Protein AF-A0A7L7W4U7-F1 (afdb_monomer)

Radius of gyration: 33.54 Å; Cα contacts (8 Å, |Δi|>4): 208; chains: 1; bounding box: 108×60×63 Å

Nearest PDB structures (foldseek):
  7tqd-assembly1_B  TM=7.379E-01  e=2.231E+00  Enterobacter cloacae
  7rz5-assembly1_A  TM=3.075E-01  e=2.101E+00  Rattus norvegicus
  7rz4-assembly1_A  TM=3.442E-01  e=2.835E+00  Rattus norvegicus
  8w1p-assembly1_F  TM=2.415E-01  e=1.558E+00  Selenomonas sp.

pLDDT: mean 76.9, std 18.52, range [35.66, 97.0]

Solvent-accessible surface area (backbone atoms only — not comparable to full-atom values): 10913 Å² total; per-residue (Å²): 137,90,81,85,84,82,84,79,88,79,85,77,86,91,84,76,92,75,79,88,74,78,76,79,82,73,73,80,77,78,79,72,73,77,82,68,50,74,66,54,48,52,51,52,47,54,52,49,49,53,52,50,51,53,52,47,55,52,49,55,53,51,47,54,45,47,23,44,51,28,45,21,50,42,28,46,52,50,38,71,79,36,76,64,53,33,36,38,36,32,31,46,46,90,86,72,79,68,38,50,41,81,43,34,35,23,28,79,88,69,50,74,77,46,27,51,95,79,36,82,57,46,66,67,66,65,31,46,102,89,47,69,57,45,59,67,30,39,57,54,44,54,86,89,52,66,74,70,32,69,90,23,40,47,74,53,70,87,60,102,83,54,74,46,29,37,43,29,35,31,71,44,29,53,66,56,79,76,82,132

Mean predicted aligned error: 14.16 Å

Foldseek 3Di:
DDDDDDDDDDDDDPDDDDDDPPDPPPPPPPPPPPPDDPVRVVVVVVVVVVVVVVVVVVVVLVLLLLLLVLLLQLLVLVCVVPVQWFKWKWWADPPPPRFIDTAFTAGPVRHTPDGCVVPVCVLVVSADPPRDNNRVSRRSDGPVDCSSCVVFWDWDDDDPPDTIMIMGGSVCSNVPDRDD

Structure (mmCIF, N/CA/C/O backbone):
data_AF-A0A7L7W4U7-F1
#
_entry.id   AF-A0A7L7W4U7-F1
#
loop_
_atom_site.group_PDB
_atom_site.id
_atom_site.type_symbol
_atom_site.label_atom_id
_atom_site.label_alt_id
_atom_site.label_comp_id
_atom_site.label_asym_id
_atom_site.label_entity_id
_atom_site.label_seq_id
_atom_site.pdbx_PDB_ins_code
_atom_site.Cartn_x
_atom_site.Cartn_y
_atom_site.Cartn_z
_atom_site.occupancy
_atom_site.B_iso_or_equiv
_atom_site.auth_seq_id
_atom_si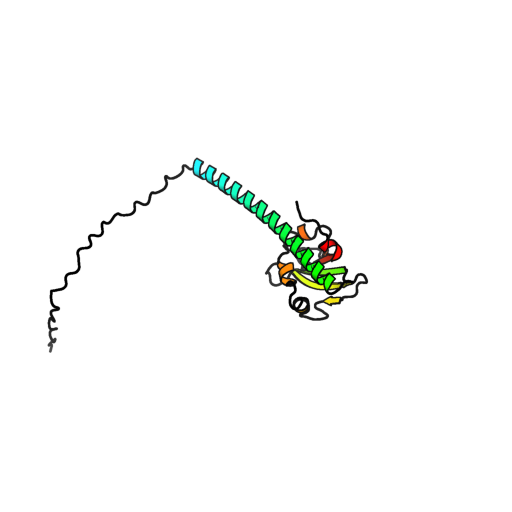te.auth_comp_id
_atom_site.auth_asym_id
_atom_site.auth_atom_id
_atom_site.pdbx_PDB_model_num
ATOM 1 N N . MET A 1 1 ? 90.815 -14.929 -0.079 1.00 37.72 1 MET A N 1
ATOM 2 C CA . MET A 1 1 ? 91.310 -15.758 -1.199 1.00 37.72 1 MET A CA 1
ATOM 3 C C . MET A 1 1 ? 90.182 -16.677 -1.622 1.00 37.72 1 MET A C 1
ATOM 5 O O . MET A 1 1 ? 89.660 -17.399 -0.785 1.00 37.72 1 MET A O 1
ATOM 9 N N . SER A 1 2 ? 89.759 -16.539 -2.875 1.00 38.03 2 SER A N 1
ATOM 10 C CA . SER A 1 2 ? 88.629 -17.220 -3.508 1.00 38.03 2 SER A CA 1
ATOM 11 C C . SER A 1 2 ? 88.781 -18.740 -3.566 1.00 38.03 2 SER A C 1
ATOM 13 O O . SER A 1 2 ? 89.897 -19.230 -3.741 1.00 38.03 2 SER A O 1
ATOM 15 N N . LYS A 1 3 ? 87.645 -19.448 -3.549 1.00 35.66 3 LYS A N 1
ATOM 16 C CA . LYS A 1 3 ? 87.331 -20.536 -4.493 1.00 35.66 3 LYS A CA 1
ATOM 17 C C . LYS A 1 3 ? 85.837 -20.881 -4.419 1.00 35.66 3 LYS A C 1
ATOM 19 O O . LYS A 1 3 ? 85.354 -21.356 -3.398 1.00 35.66 3 LYS A O 1
ATOM 24 N N . GLU A 1 4 ? 85.133 -20.595 -5.510 1.00 41.72 4 GLU A N 1
ATOM 25 C CA . GLU A 1 4 ? 83.778 -21.068 -5.805 1.00 41.72 4 GLU A CA 1
ATOM 26 C C . GLU A 1 4 ? 83.771 -22.599 -5.962 1.00 41.72 4 GLU A C 1
ATOM 28 O O . GLU A 1 4 ? 84.696 -23.146 -6.569 1.00 41.72 4 GLU A O 1
ATOM 33 N N . PRO A 1 5 ? 82.734 -23.306 -5.487 1.00 42.94 5 PRO A N 1
ATOM 34 C CA . PRO A 1 5 ? 82.446 -24.654 -5.947 1.00 42.94 5 PRO A CA 1
ATOM 35 C C . PRO A 1 5 ? 81.509 -24.623 -7.166 1.00 42.94 5 PRO A C 1
ATOM 37 O O . PRO A 1 5 ? 80.402 -24.086 -7.130 1.00 42.94 5 PRO A O 1
ATOM 40 N N . SER A 1 6 ? 81.986 -25.238 -8.245 1.00 41.44 6 SER A N 1
ATOM 41 C CA . SER A 1 6 ? 81.300 -25.505 -9.509 1.00 41.44 6 SER A CA 1
ATOM 42 C C . SER A 1 6 ? 79.989 -26.277 -9.321 1.00 41.44 6 SER A C 1
ATOM 44 O O . SER A 1 6 ? 79.977 -27.334 -8.686 1.00 41.44 6 SER A O 1
ATOM 46 N N . ARG A 1 7 ? 78.896 -25.790 -9.925 1.00 41.59 7 ARG A N 1
ATOM 47 C CA . ARG A 1 7 ? 77.642 -26.543 -10.070 1.00 41.59 7 ARG A CA 1
ATOM 48 C C . ARG A 1 7 ? 77.817 -27.638 -11.123 1.00 41.59 7 ARG A C 1
ATOM 50 O O . ARG A 1 7 ? 78.261 -27.371 -12.233 1.00 41.59 7 ARG A O 1
ATOM 57 N N . VAL A 1 8 ? 77.485 -28.860 -10.726 1.00 45.69 8 VAL A N 1
ATOM 58 C CA . VAL A 1 8 ? 77.497 -30.076 -11.541 1.00 45.69 8 VAL A CA 1
ATOM 59 C C . VAL A 1 8 ? 76.272 -30.077 -12.457 1.00 45.69 8 VAL A C 1
ATOM 61 O O . VAL A 1 8 ? 75.150 -29.935 -11.973 1.00 45.69 8 VAL A O 1
ATOM 64 N N . ASP A 1 9 ? 76.502 -30.256 -13.760 1.00 43.84 9 ASP A N 1
ATOM 65 C CA . ASP A 1 9 ? 75.478 -30.588 -14.752 1.00 43.84 9 ASP A CA 1
ATOM 66 C C . ASP A 1 9 ? 74.830 -31.932 -14.395 1.00 43.84 9 ASP A C 1
ATOM 68 O O . ASP A 1 9 ? 75.459 -32.989 -14.474 1.00 43.84 9 ASP A O 1
ATOM 72 N N . ALA A 1 10 ? 73.556 -31.897 -14.007 1.00 43.00 10 ALA A N 1
ATOM 73 C CA . ALA A 1 10 ? 72.720 -33.084 -13.910 1.00 43.00 10 ALA A CA 1
ATOM 74 C C . ALA A 1 10 ? 71.862 -33.168 -15.177 1.00 43.00 10 ALA A C 1
ATOM 76 O O . ALA A 1 10 ? 70.840 -32.494 -15.305 1.00 43.00 10 ALA A O 1
ATOM 77 N N . GLY A 1 11 ? 72.318 -33.980 -16.132 1.00 36.00 11 GLY A N 1
ATOM 78 C CA . GLY A 1 11 ? 71.570 -34.309 -17.339 1.00 36.00 11 GLY A CA 1
ATOM 79 C C . GLY A 1 11 ? 70.231 -34.972 -17.012 1.00 36.00 11 GLY A C 1
ATOM 80 O O . GLY A 1 11 ? 70.168 -35.910 -16.217 1.00 36.00 11 GLY A O 1
ATOM 81 N N . VAL A 1 12 ? 69.164 -34.497 -17.656 1.00 42.72 12 VAL A N 1
ATOM 82 C CA . VAL A 1 12 ? 67.849 -35.151 -17.664 1.00 42.72 12 VAL A CA 1
ATOM 83 C C . VAL A 1 12 ? 67.695 -35.904 -18.998 1.00 42.72 12 VAL A C 1
ATOM 85 O O . VAL A 1 12 ? 68.064 -35.352 -20.037 1.00 42.72 12 VAL A O 1
ATOM 88 N N . PRO A 1 13 ? 67.203 -37.161 -19.010 1.00 43.69 13 PRO A N 1
ATOM 89 C CA . PRO A 1 13 ? 67.265 -38.035 -20.180 1.00 43.69 13 PRO A CA 1
ATOM 90 C C . PRO A 1 13 ? 66.328 -37.583 -21.303 1.00 43.69 13 PRO A C 1
ATOM 92 O O . PRO A 1 13 ? 65.144 -37.329 -21.085 1.00 43.69 13 PRO A O 1
ATOM 95 N N . ALA A 1 14 ? 66.851 -37.559 -22.528 1.00 46.59 14 ALA A N 1
ATOM 96 C CA . ALA A 1 14 ? 66.070 -37.407 -23.746 1.00 46.59 14 ALA A CA 1
ATOM 97 C C . ALA A 1 14 ? 65.305 -38.708 -24.048 1.00 46.59 14 ALA A C 1
ATOM 99 O O . ALA A 1 14 ? 65.915 -39.726 -24.370 1.00 46.59 14 ALA A O 1
ATOM 100 N N . GLY A 1 15 ? 63.972 -38.675 -23.965 1.00 38.75 15 GLY A N 1
ATOM 101 C CA . GLY A 1 15 ? 63.135 -39.793 -24.407 1.00 38.75 15 GLY A CA 1
ATOM 102 C C . GLY A 1 15 ? 61.708 -39.764 -23.868 1.00 38.75 15 GLY A C 1
ATOM 103 O O . GLY A 1 15 ? 61.385 -40.503 -22.948 1.00 38.75 15 GLY A O 1
ATOM 104 N N . GLY A 1 16 ? 60.840 -38.948 -24.469 1.00 35.72 16 GLY A N 1
ATOM 105 C CA . GLY A 1 16 ? 59.396 -38.976 -24.226 1.00 35.72 16 GLY A CA 1
ATOM 106 C C . GLY A 1 16 ? 58.649 -38.388 -25.418 1.00 35.72 16 GLY A C 1
ATOM 107 O O . GLY A 1 16 ? 58.691 -37.182 -25.643 1.00 35.72 16 GLY A O 1
ATOM 108 N N . GLN A 1 17 ? 58.026 -39.249 -26.224 1.00 52.47 17 GLN A N 1
ATOM 109 C CA . GLN A 1 17 ? 57.213 -38.870 -27.379 1.00 52.47 17 GLN A CA 1
ATOM 110 C C . GLN A 1 17 ? 55.952 -38.130 -26.914 1.00 52.47 17 GLN A C 1
ATOM 112 O O . GLN A 1 17 ? 54.962 -38.762 -26.556 1.00 52.47 17 GLN A O 1
ATOM 117 N N . PHE A 1 18 ? 55.963 -36.799 -26.965 1.00 49.97 18 PHE A N 1
ATOM 118 C CA . PHE A 1 18 ? 54.727 -36.023 -26.964 1.00 49.97 18 PHE A CA 1
ATOM 119 C C . PHE A 1 18 ? 54.304 -35.771 -28.407 1.00 49.97 18 PHE A C 1
ATOM 121 O O . PHE A 1 18 ? 55.056 -35.248 -29.232 1.00 49.97 18 PHE A O 1
ATOM 128 N N . ALA A 1 19 ? 53.107 -36.259 -28.710 1.00 40.28 19 ALA A N 1
ATOM 129 C CA . ALA A 1 19 ? 52.472 -36.206 -30.007 1.00 40.28 19 ALA A CA 1
ATOM 130 C C . ALA A 1 19 ? 52.406 -34.770 -30.549 1.00 40.28 19 ALA A C 1
ATOM 132 O O . ALA A 1 19 ? 52.051 -33.829 -29.844 1.00 40.28 19 ALA A O 1
ATOM 133 N N . LYS A 1 20 ? 52.711 -34.632 -31.842 1.00 46.25 20 LYS A N 1
ATOM 134 C CA . LYS A 1 20 ? 52.419 -33.447 -32.647 1.00 46.25 20 LYS A CA 1
ATOM 135 C C . LYS A 1 20 ? 50.901 -33.280 -32.758 1.00 46.25 20 LYS A C 1
ATOM 137 O O . LYS A 1 20 ? 50.295 -33.818 -33.680 1.00 46.25 20 LYS A O 1
ATOM 142 N N . THR A 1 21 ? 50.284 -32.524 -31.863 1.00 44.78 21 THR A N 1
ATOM 143 C CA . THR A 1 21 ? 49.002 -31.878 -32.157 1.00 44.78 21 THR A CA 1
ATOM 144 C C . THR A 1 21 ? 49.307 -30.539 -32.808 1.00 44.78 21 THR A C 1
ATOM 146 O O . THR A 1 21 ? 49.662 -29.570 -32.145 1.00 44.78 21 THR A O 1
ATOM 149 N N . ALA A 1 22 ? 49.232 -30.510 -34.139 1.00 45.09 22 ALA A N 1
ATOM 150 C CA . ALA A 1 22 ? 49.138 -29.265 -34.879 1.00 45.09 22 ALA A CA 1
ATOM 151 C C . ALA A 1 22 ? 47.815 -28.599 -34.479 1.00 45.09 22 ALA A C 1
ATOM 153 O O . ALA A 1 22 ? 46.748 -29.031 -34.913 1.00 45.09 22 ALA A O 1
ATOM 154 N N . HIS A 1 23 ? 47.874 -27.585 -33.619 1.00 39.91 23 HIS A N 1
ATOM 155 C CA . HIS A 1 23 ? 46.777 -26.639 -33.506 1.00 39.91 23 HIS A CA 1
ATOM 156 C C . HIS A 1 23 ? 46.738 -25.869 -34.826 1.00 39.91 23 HIS A C 1
ATOM 158 O O . HIS A 1 23 ? 47.663 -25.127 -35.149 1.00 39.91 23 HIS A O 1
ATOM 164 N N . SER A 1 24 ? 45.708 -26.108 -35.641 1.00 43.44 24 SER A N 1
ATOM 165 C CA . SER A 1 24 ? 45.349 -25.141 -36.668 1.00 43.44 24 SER A CA 1
ATOM 166 C C . SER A 1 24 ? 44.861 -23.904 -35.923 1.00 43.44 24 SER A C 1
ATOM 168 O O . SER A 1 24 ? 43.749 -23.905 -35.388 1.00 43.44 24 SER A O 1
ATOM 170 N N . ASP A 1 25 ? 45.704 -22.879 -35.853 1.00 45.69 25 ASP A N 1
ATOM 171 C CA . ASP A 1 25 ? 45.308 -21.540 -35.430 1.00 45.69 25 ASP A CA 1
ATOM 172 C C . ASP A 1 25 ? 44.336 -20.974 -36.471 1.00 45.69 25 ASP A C 1
ATOM 174 O O . ASP A 1 25 ? 44.680 -20.166 -37.331 1.00 45.69 25 ASP A O 1
ATOM 178 N N . THR A 1 26 ? 43.088 -21.432 -36.425 1.00 48.50 26 THR A N 1
ATOM 179 C CA . THR A 1 26 ? 41.973 -20.674 -36.979 1.00 48.50 26 THR A CA 1
ATOM 180 C C . THR A 1 26 ? 41.738 -19.551 -35.986 1.00 48.50 26 THR A C 1
ATOM 182 O O . THR A 1 26 ? 41.054 -19.732 -34.981 1.00 48.50 26 THR A O 1
ATOM 185 N N . VAL A 1 27 ? 42.379 -18.406 -36.223 1.00 55.16 27 VAL A N 1
ATOM 186 C CA . VAL A 1 27 ? 42.042 -17.164 -35.528 1.00 55.16 27 VAL A CA 1
ATOM 187 C C . VAL A 1 27 ? 40.555 -16.922 -35.803 1.00 55.16 27 VAL A C 1
ATOM 189 O O . VAL A 1 27 ? 40.198 -16.782 -36.977 1.00 55.16 27 VAL A O 1
ATOM 192 N N . PRO A 1 28 ? 39.668 -16.922 -34.790 1.00 53.84 28 PRO A N 1
ATOM 193 C CA . PRO A 1 28 ? 38.281 -16.560 -35.017 1.00 53.84 28 PRO A CA 1
ATOM 194 C C . PRO A 1 28 ? 38.286 -15.134 -35.553 1.00 53.84 28 PRO A C 1
ATOM 196 O O . PRO A 1 28 ? 38.716 -14.197 -34.880 1.00 53.84 28 PRO A O 1
ATOM 199 N N . THR A 1 29 ? 37.884 -14.979 -36.809 1.00 52.28 29 THR A N 1
ATOM 200 C CA . THR A 1 29 ? 37.665 -13.662 -37.384 1.00 52.28 29 THR A CA 1
ATOM 201 C C . THR A 1 29 ? 36.471 -13.092 -36.631 1.00 52.28 29 THR A C 1
ATOM 203 O O . THR A 1 29 ? 35.353 -13.579 -36.781 1.00 52.28 29 THR A O 1
ATOM 206 N N . LEU A 1 30 ? 36.726 -12.141 -35.730 1.00 49.34 30 LEU A N 1
ATOM 207 C CA . LEU A 1 30 ? 35.675 -11.323 -35.140 1.00 49.34 30 LEU A CA 1
ATOM 208 C C . LEU A 1 30 ? 35.039 -10.562 -36.299 1.00 49.34 30 LEU A C 1
ATOM 210 O O . LEU A 1 30 ? 35.669 -9.680 -36.880 1.00 49.34 30 LEU A O 1
ATOM 214 N N . ASP A 1 31 ? 33.830 -10.969 -36.669 1.00 51.66 31 ASP A N 1
ATOM 215 C CA . ASP A 1 31 ? 33.005 -10.269 -37.642 1.00 51.66 31 ASP A CA 1
ATOM 216 C C . ASP A 1 31 ? 32.642 -8.919 -37.007 1.00 51.66 31 ASP A C 1
ATOM 218 O O . ASP A 1 31 ? 31.754 -8.819 -36.156 1.00 51.66 31 ASP A O 1
ATOM 222 N N . VAL A 1 32 ? 33.437 -7.887 -37.299 1.00 54.12 32 VAL A N 1
ATOM 223 C CA . VAL A 1 32 ? 33.175 -6.531 -36.819 1.00 54.12 32 VAL A CA 1
ATOM 224 C C . VAL A 1 32 ? 31.940 -6.062 -37.572 1.00 54.12 32 VAL A C 1
ATOM 226 O O . VAL A 1 32 ? 32.012 -5.777 -38.766 1.00 54.12 32 VAL A O 1
ATOM 229 N N . ALA A 1 33 ? 30.796 -6.044 -36.883 1.00 60.47 33 ALA A N 1
ATOM 230 C CA . ALA A 1 33 ? 29.551 -5.528 -37.432 1.00 60.47 33 ALA A CA 1
ATOM 231 C C . ALA A 1 33 ? 29.818 -4.167 -38.092 1.00 60.47 33 ALA A C 1
ATOM 233 O O . ALA A 1 33 ? 30.438 -3.297 -37.478 1.00 60.47 33 ALA A O 1
ATOM 234 N N . ALA A 1 34 ? 29.386 -4.008 -39.347 1.00 63.44 34 ALA A N 1
ATOM 235 C CA . ALA A 1 34 ? 29.575 -2.774 -40.097 1.00 63.44 34 ALA A CA 1
ATOM 236 C C . ALA A 1 34 ? 29.115 -1.571 -39.258 1.00 63.44 34 ALA A C 1
ATOM 238 O O . ALA A 1 34 ? 28.008 -1.583 -38.710 1.00 63.44 34 ALA A O 1
ATOM 239 N N . GLU A 1 35 ? 29.972 -0.553 -39.132 1.00 68.31 35 GLU A N 1
ATOM 240 C CA . GLU A 1 35 ? 29.641 0.666 -38.396 1.00 68.31 35 GLU A CA 1
ATOM 241 C C . GLU A 1 35 ? 28.402 1.306 -39.031 1.00 68.31 35 GLU A C 1
ATOM 243 O O . GLU A 1 35 ? 28.443 1.796 -40.160 1.00 68.31 35 GLU A O 1
ATOM 248 N N . LYS A 1 36 ? 27.278 1.267 -38.304 1.00 72.56 36 LYS A N 1
ATOM 249 C CA . LYS A 1 36 ? 26.044 1.957 -38.694 1.00 72.56 36 LYS A CA 1
ATOM 250 C C . LYS A 1 36 ? 26.358 3.429 -38.939 1.00 72.56 36 LYS A C 1
ATOM 252 O O . LYS A 1 36 ? 27.058 4.052 -38.137 1.00 72.56 36 LYS A O 1
ATOM 257 N N . THR A 1 37 ? 25.791 4.004 -39.991 1.00 81.38 37 THR A N 1
ATOM 258 C CA . THR A 1 37 ? 25.870 5.449 -40.229 1.00 81.38 37 THR A CA 1
ATOM 259 C C . THR A 1 37 ? 25.214 6.219 -39.077 1.00 81.38 37 THR A C 1
ATOM 261 O O . THR A 1 37 ? 24.336 5.699 -38.388 1.00 81.38 37 THR A O 1
ATOM 264 N N . ALA A 1 38 ? 25.593 7.483 -38.865 1.00 77.44 38 ALA A N 1
ATOM 265 C CA . ALA A 1 38 ? 25.022 8.306 -37.790 1.00 77.44 38 ALA A CA 1
ATOM 266 C C . ALA A 1 38 ? 23.480 8.387 -37.848 1.00 77.44 38 ALA A C 1
ATOM 268 O O . ALA A 1 38 ? 22.815 8.403 -36.815 1.00 77.44 38 ALA A O 1
ATOM 269 N N . THR A 1 39 ? 22.899 8.379 -39.052 1.00 82.31 39 THR A N 1
ATOM 270 C CA . THR A 1 39 ? 21.442 8.360 -39.253 1.00 82.31 39 THR A CA 1
ATOM 271 C C . THR A 1 39 ? 20.817 7.028 -38.837 1.00 82.31 39 THR A C 1
ATOM 273 O O . THR A 1 39 ? 19.777 7.024 -38.186 1.00 82.31 39 THR A O 1
ATOM 276 N N . GLU A 1 40 ? 21.456 5.900 -39.149 1.00 84.44 40 GLU A N 1
ATOM 277 C CA . GLU A 1 40 ? 20.998 4.568 -38.726 1.00 84.44 40 GLU A CA 1
ATOM 278 C C . GLU A 1 40 ? 21.165 4.354 -37.218 1.00 84.44 40 GLU A C 1
ATOM 280 O O . GLU A 1 40 ? 20.336 3.694 -36.595 1.00 84.44 40 GLU A O 1
ATOM 285 N N . GLN A 1 41 ? 22.206 4.930 -36.609 1.00 81.38 41 GLN A N 1
ATOM 286 C CA . GLN A 1 41 ? 22.379 4.934 -35.155 1.00 81.38 41 GLN A CA 1
ATOM 287 C C . GLN A 1 41 ? 21.283 5.752 -34.467 1.00 81.38 41 GLN A C 1
ATOM 289 O O . GLN A 1 41 ? 20.710 5.291 -33.485 1.00 81.38 41 GLN A O 1
ATOM 294 N N . PHE A 1 42 ? 20.947 6.929 -35.002 1.00 81.75 42 PHE A N 1
ATOM 295 C CA . PHE A 1 42 ? 19.874 7.760 -34.459 1.00 81.75 42 PHE A CA 1
ATOM 296 C C . PHE A 1 42 ? 18.491 7.112 -34.622 1.00 81.75 42 PHE A C 1
ATOM 298 O O . PHE A 1 42 ? 17.698 7.122 -33.685 1.00 81.75 42 PHE A O 1
ATOM 305 N N . ALA A 1 43 ? 18.213 6.487 -35.769 1.00 86.94 43 ALA A N 1
ATOM 306 C CA . ALA A 1 43 ? 16.979 5.728 -35.969 1.00 86.94 43 ALA A CA 1
ATOM 307 C C . ALA A 1 43 ? 16.880 4.537 -34.999 1.00 86.94 43 ALA A C 1
ATOM 309 O O . ALA A 1 43 ? 15.854 4.366 -34.345 1.00 86.94 43 ALA A O 1
ATOM 310 N N . ALA A 1 44 ? 17.966 3.773 -34.829 1.00 84.75 44 ALA A N 1
ATOM 311 C CA . ALA A 1 44 ? 18.016 2.672 -33.868 1.00 84.75 44 ALA A CA 1
ATOM 312 C C . ALA A 1 44 ? 17.852 3.150 -32.415 1.00 84.75 44 ALA A C 1
ATOM 314 O O . ALA A 1 44 ? 17.222 2.462 -31.615 1.00 84.75 44 ALA A O 1
ATOM 315 N N . TYR A 1 45 ? 18.381 4.330 -32.077 1.00 86.69 45 TYR A N 1
ATOM 316 C CA . TYR A 1 45 ? 18.164 4.958 -30.776 1.00 86.69 45 TYR A CA 1
ATOM 317 C C . TYR A 1 45 ? 16.680 5.278 -30.554 1.00 86.69 45 TYR A C 1
ATOM 319 O O . TYR A 1 45 ? 16.120 4.849 -29.551 1.00 86.69 45 TYR A O 1
ATOM 327 N N . LEU A 1 46 ? 16.011 5.936 -31.508 1.00 91.38 46 LEU A N 1
ATOM 328 C CA . LEU A 1 46 ? 14.577 6.239 -31.400 1.00 91.38 46 LEU A CA 1
ATOM 329 C C . LEU A 1 46 ? 13.708 4.979 -31.293 1.00 91.38 46 LEU A C 1
ATOM 331 O O . LEU A 1 46 ? 12.766 4.951 -30.505 1.00 91.38 46 LEU A O 1
ATOM 335 N N . GLU A 1 47 ? 14.026 3.929 -32.053 1.00 88.75 47 GLU A N 1
ATOM 336 C CA . GLU A 1 47 ? 13.343 2.637 -31.933 1.00 88.75 47 GLU A CA 1
ATOM 337 C C . GLU A 1 47 ? 13.565 2.013 -30.550 1.00 88.75 47 GLU A C 1
ATOM 339 O O . GLU A 1 47 ? 12.613 1.533 -29.935 1.00 88.75 47 GLU A O 1
ATOM 344 N N . SER A 1 48 ? 14.795 2.065 -30.028 1.00 86.06 48 SER A N 1
ATOM 345 C CA . SER A 1 48 ? 15.099 1.561 -28.686 1.00 86.06 48 SER A CA 1
ATOM 346 C C . SER A 1 48 ? 14.374 2.347 -27.591 1.00 86.06 48 SER A C 1
ATOM 348 O O . SER A 1 48 ? 13.799 1.736 -26.695 1.00 86.06 48 SER A O 1
ATOM 350 N N . GLU A 1 49 ? 14.298 3.675 -27.706 1.00 91.31 49 GLU A N 1
ATOM 351 C CA . GLU A 1 49 ? 13.555 4.535 -26.780 1.00 91.31 49 GLU A CA 1
ATOM 352 C C . GLU A 1 49 ? 12.055 4.237 -26.821 1.00 91.31 49 GLU A C 1
ATOM 354 O O . GLU A 1 49 ? 11.419 4.130 -25.776 1.00 91.31 49 GLU A O 1
ATOM 359 N N . ALA A 1 50 ? 11.479 4.025 -28.009 1.00 88.94 50 ALA A N 1
ATOM 360 C CA . ALA A 1 50 ? 10.071 3.658 -28.141 1.00 88.94 50 ALA A CA 1
ATOM 361 C C . ALA A 1 50 ? 9.765 2.301 -27.481 1.00 88.94 50 ALA A C 1
ATOM 363 O O . ALA A 1 50 ? 8.735 2.141 -26.821 1.00 88.94 50 ALA A O 1
ATOM 364 N N . VAL A 1 51 ? 10.669 1.326 -27.624 1.00 89.69 51 VAL A N 1
ATOM 365 C CA . VAL A 1 51 ? 10.559 0.019 -26.959 1.00 89.69 51 VAL A CA 1
ATOM 366 C C . VAL A 1 51 ? 10.676 0.168 -25.440 1.00 89.69 51 VAL A C 1
ATOM 368 O O . VAL A 1 51 ? 9.844 -0.377 -24.713 1.00 89.69 51 VAL A O 1
ATOM 371 N N . ILE A 1 52 ? 11.652 0.941 -24.954 1.00 89.50 52 ILE A N 1
ATOM 372 C CA . ILE A 1 52 ? 11.845 1.215 -23.523 1.00 89.50 52 ILE A CA 1
ATOM 373 C C . ILE A 1 52 ? 10.613 1.912 -22.935 1.00 89.50 52 ILE A C 1
ATOM 375 O O . ILE A 1 52 ? 10.098 1.462 -21.913 1.00 89.50 52 ILE A O 1
ATOM 379 N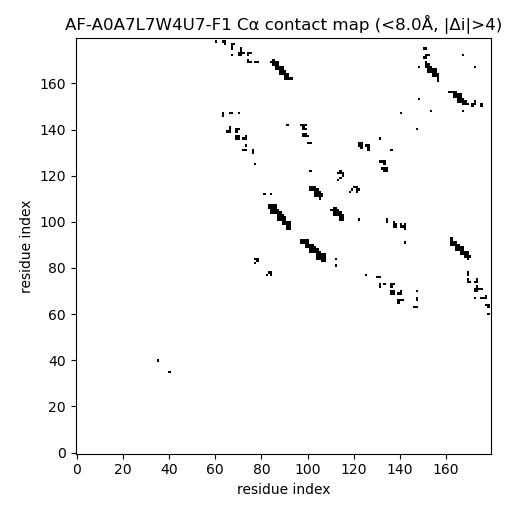 N . SER A 1 53 ? 10.097 2.954 -23.593 1.00 89.75 53 SER A N 1
ATOM 380 C CA . SER A 1 53 ? 8.902 3.686 -23.154 1.00 89.75 53 SER A CA 1
ATOM 381 C C . SER A 1 53 ? 7.696 2.761 -23.031 1.00 89.75 53 SER A C 1
ATOM 383 O O . SER A 1 53 ? 7.016 2.758 -22.009 1.00 89.75 53 SER A O 1
ATOM 385 N N . ARG A 1 54 ? 7.468 1.900 -24.028 1.00 88.38 54 ARG A N 1
ATOM 386 C CA . ARG A 1 54 ? 6.358 0.943 -23.997 1.00 88.38 54 ARG A CA 1
ATOM 387 C C . ARG A 1 54 ? 6.487 -0.065 -22.855 1.00 88.38 54 ARG A C 1
ATOM 389 O O . ARG A 1 54 ? 5.493 -0.389 -22.210 1.00 88.38 54 ARG A O 1
ATOM 396 N N . HIS A 1 55 ? 7.687 -0.589 -22.611 1.00 89.75 55 HIS A N 1
ATOM 397 C CA . HIS A 1 55 ? 7.912 -1.504 -21.491 1.00 89.75 55 HIS A CA 1
ATOM 398 C C . HIS A 1 55 ? 7.745 -0.810 -20.141 1.00 89.75 55 HIS A C 1
ATOM 400 O O . HIS A 1 55 ? 7.210 -1.416 -19.216 1.00 89.75 55 HIS A O 1
ATOM 406 N N . ARG A 1 56 ? 8.146 0.460 -20.043 1.00 89.19 56 ARG A N 1
ATOM 407 C CA . ARG A 1 56 ? 7.937 1.277 -18.851 1.00 89.19 56 ARG A CA 1
ATOM 408 C C . ARG A 1 56 ? 6.451 1.482 -18.560 1.00 89.19 56 ARG A C 1
ATOM 410 O O . ARG A 1 56 ? 6.031 1.210 -17.446 1.00 89.19 56 ARG A O 1
ATOM 417 N N . GLU A 1 57 ? 5.656 1.865 -19.555 1.00 88.00 57 GLU A N 1
ATOM 418 C CA . GLU A 1 57 ? 4.199 2.018 -19.403 1.00 88.00 57 GLU A CA 1
ATOM 419 C C . GLU A 1 57 ? 3.531 0.712 -18.942 1.00 88.00 57 GLU A C 1
ATOM 421 O O . GLU A 1 57 ? 2.662 0.718 -18.072 1.00 88.00 57 GLU A O 1
ATOM 426 N N . GLN A 1 58 ? 3.960 -0.430 -19.490 1.00 89.06 58 GLN A N 1
ATOM 427 C CA . GLN A 1 58 ? 3.467 -1.742 -19.062 1.00 89.06 58 GLN A CA 1
ATOM 428 C C . GLN A 1 58 ? 3.860 -2.071 -17.620 1.00 89.06 58 GLN A C 1
ATOM 430 O O . GLN A 1 58 ? 3.042 -2.615 -16.880 1.00 89.06 58 GLN A O 1
ATOM 435 N N . ALA A 1 59 ? 5.094 -1.755 -17.224 1.00 88.31 59 ALA A N 1
ATOM 436 C CA . ALA A 1 59 ? 5.563 -1.955 -15.860 1.00 88.31 59 ALA A CA 1
ATOM 437 C C . ALA A 1 59 ? 4.787 -1.073 -14.869 1.00 88.31 59 ALA A C 1
ATOM 439 O O . ALA A 1 59 ? 4.310 -1.591 -13.869 1.00 88.31 59 ALA A O 1
ATOM 440 N N . GLU A 1 60 ? 4.576 0.208 -15.186 1.00 88.88 60 GLU A N 1
ATOM 441 C CA . GLU A 1 60 ? 3.788 1.141 -14.365 1.00 88.88 60 GLU A CA 1
ATOM 442 C C . GLU A 1 60 ? 2.327 0.676 -14.214 1.00 88.88 60 GLU A C 1
ATOM 444 O O . GLU A 1 60 ? 1.747 0.758 -13.132 1.00 88.88 60 GLU A O 1
ATOM 449 N N . ALA A 1 61 ? 1.719 0.130 -15.272 1.00 88.19 61 ALA A N 1
ATOM 450 C CA . ALA A 1 61 ? 0.370 -0.433 -15.190 1.00 88.19 61 ALA A CA 1
ATOM 451 C C . ALA A 1 61 ? 0.310 -1.687 -14.298 1.00 88.19 61 ALA A C 1
ATOM 453 O O . ALA A 1 61 ? -0.608 -1.832 -13.487 1.00 88.19 61 ALA A O 1
ATOM 454 N N . LEU A 1 62 ? 1.283 -2.596 -14.433 1.00 89.81 62 LEU A N 1
ATOM 455 C CA . LEU A 1 62 ? 1.378 -3.792 -13.590 1.00 89.81 62 LEU A CA 1
ATOM 456 C C . LEU A 1 62 ? 1.617 -3.439 -12.124 1.00 89.81 62 LEU A C 1
ATOM 458 O O . LEU A 1 62 ? 1.024 -4.069 -11.249 1.00 89.81 62 LEU A O 1
ATOM 462 N N . ASP A 1 63 ? 2.441 -2.428 -11.875 1.00 91.06 63 ASP A N 1
ATOM 463 C CA . ASP A 1 63 ? 2.741 -1.931 -10.542 1.00 91.06 63 ASP A CA 1
ATOM 464 C C . ASP A 1 63 ? 1.474 -1.415 -9.845 1.00 91.06 63 ASP A C 1
ATOM 466 O O . ASP A 1 63 ? 1.115 -1.903 -8.777 1.00 91.06 63 ASP A O 1
ATOM 470 N N . LYS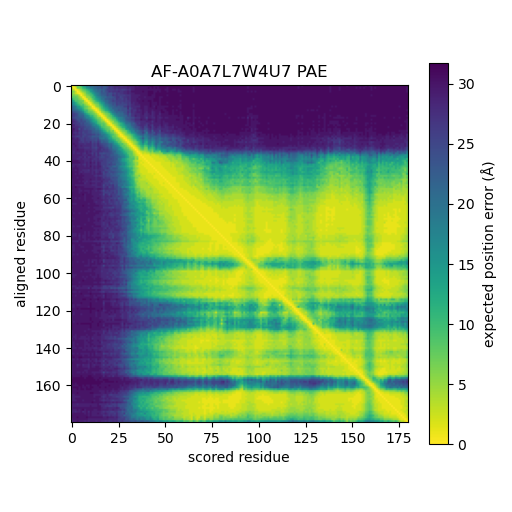 A 1 64 ? 0.667 -0.583 -10.513 1.00 90.31 64 LYS A N 1
ATOM 471 C CA . LYS A 1 64 ? -0.631 -0.130 -9.973 1.00 90.31 64 LYS A CA 1
ATOM 472 C C . LYS A 1 64 ? -1.590 -1.279 -9.659 1.00 90.31 64 LYS A C 1
ATOM 474 O O . LYS A 1 64 ? -2.298 -1.252 -8.652 1.00 90.31 64 LYS A O 1
ATOM 479 N N . VAL A 1 65 ? -1.632 -2.306 -10.512 1.00 92.00 65 VAL A N 1
ATOM 480 C CA . VAL A 1 65 ? -2.434 -3.513 -10.246 1.00 92.00 65 VAL A CA 1
ATOM 481 C C . VAL A 1 65 ? -1.914 -4.252 -9.012 1.00 92.00 65 VAL A C 1
ATOM 483 O O . VAL A 1 65 ? -2.721 -4.760 -8.230 1.00 92.00 65 VAL A O 1
ATOM 486 N N . HIS A 1 66 ? -0.595 -4.340 -8.849 1.00 92.19 66 HIS A N 1
ATOM 487 C CA . HIS A 1 66 ? 0.037 -4.962 -7.692 1.00 92.19 66 HIS A CA 1
ATOM 488 C C . HIS A 1 66 ? -0.299 -4.199 -6.407 1.00 92.19 66 HIS A C 1
ATOM 490 O O . HIS A 1 66 ? -0.852 -4.805 -5.495 1.00 92.19 66 HIS A O 1
ATOM 496 N N . GLN A 1 67 ? -0.118 -2.877 -6.395 1.00 93.62 67 GLN A N 1
ATOM 497 C CA . GLN A 1 67 ? -0.452 -1.996 -5.272 1.00 93.62 67 GLN A CA 1
ATOM 498 C C . GLN A 1 67 ? -1.894 -2.187 -4.777 1.00 93.62 67 GLN A C 1
ATOM 500 O O . GLN A 1 67 ? -2.124 -2.483 -3.605 1.00 93.62 67 GLN A O 1
ATOM 505 N N . ILE A 1 68 ? -2.884 -2.116 -5.678 1.00 93.25 68 ILE A N 1
ATOM 506 C CA . ILE A 1 68 ? -4.299 -2.292 -5.307 1.00 93.25 68 ILE A CA 1
ATOM 507 C C . ILE A 1 68 ? -4.582 -3.709 -4.790 1.00 93.25 68 ILE A C 1
ATOM 509 O O . ILE A 1 68 ? -5.385 -3.889 -3.874 1.00 93.25 68 ILE A O 1
ATOM 513 N N . LYS A 1 69 ? -3.955 -4.743 -5.364 1.00 93.50 69 LYS A N 1
ATOM 514 C CA . LYS A 1 69 ? -4.128 -6.120 -4.877 1.00 93.50 69 LYS A CA 1
ATOM 515 C C . LYS A 1 69 ? -3.527 -6.309 -3.492 1.00 93.50 69 LYS A C 1
ATOM 517 O O . LYS A 1 69 ? -4.157 -6.977 -2.674 1.00 93.50 69 LYS A O 1
ATOM 522 N N . SER A 1 70 ? -2.362 -5.724 -3.239 1.00 92.94 70 SER A N 1
ATOM 523 C CA . SER A 1 70 ? -1.722 -5.769 -1.931 1.00 92.94 70 SER A CA 1
ATOM 524 C C . SER A 1 70 ? -2.582 -5.072 -0.886 1.00 92.94 70 SER A C 1
ATOM 526 O O . SER A 1 70 ? -2.892 -5.682 0.133 1.00 92.94 70 SER A O 1
ATOM 528 N N . LEU A 1 71 ? -3.103 -3.881 -1.202 1.00 93.88 71 LEU A N 1
ATOM 529 C CA . LEU A 1 71 ? -4.029 -3.149 -0.338 1.00 93.88 71 LEU A CA 1
ATOM 530 C C . LEU A 1 71 ? -5.300 -3.956 -0.035 1.00 93.88 71 LEU A C 1
ATOM 532 O O . LEU A 1 71 ? -5.697 -4.092 1.117 1.00 93.88 71 LEU A O 1
ATOM 536 N N . ARG A 1 72 ? -5.919 -4.562 -1.056 1.00 94.31 72 ARG A N 1
ATOM 537 C CA . ARG A 1 72 ? -7.090 -5.436 -0.871 1.00 94.31 72 ARG A CA 1
ATOM 538 C C . ARG A 1 72 ? -6.785 -6.624 0.042 1.00 94.31 72 ARG A C 1
ATOM 540 O O . ARG A 1 72 ? -7.622 -6.975 0.868 1.00 94.31 72 ARG A O 1
ATOM 547 N N . CYS A 1 73 ? -5.627 -7.261 -0.139 1.00 92.06 73 CYS A N 1
ATOM 548 C CA . CYS A 1 73 ? -5.203 -8.409 0.660 1.00 92.06 73 CYS A CA 1
ATOM 549 C C . CYS A 1 73 ? -4.977 -8.005 2.121 1.00 92.06 73 CYS A C 1
ATOM 551 O O . CYS A 1 73 ? -5.536 -8.631 3.018 1.00 92.06 73 CYS A O 1
ATOM 553 N N . LEU A 1 74 ? -4.248 -6.907 2.333 1.00 92.12 74 LEU A N 1
ATOM 554 C CA . LEU A 1 74 ? -3.992 -6.304 3.637 1.00 92.12 74 LEU A CA 1
ATOM 555 C C . LEU A 1 74 ? -5.304 -5.994 4.364 1.00 92.12 74 LEU A C 1
ATOM 557 O O . LEU A 1 74 ? -5.532 -6.462 5.477 1.00 92.12 74 LEU A O 1
ATOM 561 N N . SER A 1 75 ? -6.216 -5.270 3.713 1.00 93.50 75 SER A N 1
ATOM 562 C CA . SER A 1 75 ? -7.488 -4.901 4.331 1.00 93.50 75 SER A CA 1
ATOM 563 C C . SER A 1 75 ? -8.388 -6.105 4.604 1.00 93.50 75 SER A C 1
ATOM 565 O O . SER A 1 75 ? -9.063 -6.141 5.631 1.00 93.50 75 SER A O 1
ATOM 567 N N . ALA A 1 76 ? -8.389 -7.115 3.729 1.00 92.50 76 ALA A N 1
ATOM 568 C CA . ALA A 1 76 ? -9.134 -8.349 3.960 1.00 92.50 76 ALA A CA 1
ATOM 569 C C . ALA A 1 76 ? -8.568 -9.150 5.143 1.00 92.50 76 ALA A C 1
ATOM 571 O O . ALA A 1 76 ? -9.344 -9.706 5.917 1.00 92.50 76 ALA A O 1
ATOM 572 N N . ALA A 1 77 ? -7.243 -9.186 5.297 1.00 90.31 77 ALA A N 1
ATOM 573 C CA . ALA A 1 77 ? -6.572 -9.842 6.413 1.00 90.31 77 ALA A CA 1
ATOM 574 C C . ALA A 1 77 ? -6.920 -9.166 7.750 1.00 90.31 77 ALA A C 1
ATOM 576 O O . ALA A 1 77 ? -7.356 -9.843 8.681 1.00 90.31 77 ALA A O 1
ATOM 577 N N . ILE A 1 78 ? -6.848 -7.832 7.813 1.00 90.88 78 ILE A N 1
ATOM 578 C CA . ILE A 1 78 ? -7.231 -7.065 9.009 1.00 90.88 78 ILE A CA 1
ATOM 579 C C . ILE A 1 78 ? -8.705 -7.302 9.355 1.00 90.88 78 ILE A C 1
ATOM 581 O O . ILE A 1 78 ? -9.021 -7.637 10.493 1.00 90.88 78 ILE A O 1
ATOM 585 N N . LEU A 1 79 ? -9.611 -7.212 8.374 1.00 92.56 79 LEU A N 1
ATOM 586 C CA . LEU A 1 79 ? -11.047 -7.435 8.590 1.00 92.56 79 LEU A CA 1
ATOM 587 C C . LEU A 1 79 ? -11.389 -8.886 8.965 1.00 92.56 79 LEU A C 1
ATOM 589 O O . LEU A 1 79 ? -12.427 -9.130 9.578 1.00 92.56 79 LEU A O 1
ATOM 593 N N . ALA A 1 80 ? -10.549 -9.859 8.604 1.00 90.12 80 ALA A N 1
ATOM 594 C CA . ALA A 1 80 ? -10.731 -11.244 9.023 1.00 90.12 80 ALA A CA 1
ATOM 595 C C . ALA A 1 80 ? -10.416 -11.439 10.516 1.00 90.12 80 ALA A C 1
ATOM 597 O O . ALA A 1 80 ? -11.120 -12.202 11.179 1.00 90.12 80 ALA A O 1
ATOM 598 N N . LYS A 1 81 ? -9.397 -10.743 11.046 1.00 87.38 81 LYS A N 1
ATOM 599 C CA . LYS A 1 81 ? -9.037 -10.763 12.477 1.00 87.38 81 LYS A CA 1
ATOM 600 C C . LYS A 1 81 ? -9.958 -9.859 13.308 1.00 87.38 81 LYS A C 1
ATOM 602 O O . LYS A 1 81 ? -10.421 -10.268 14.370 1.00 87.38 81 LYS A O 1
ATOM 607 N N . HIS A 1 82 ? -10.283 -8.678 12.783 1.00 90.94 82 HIS A N 1
ATOM 608 C CA . HIS A 1 82 ? -11.098 -7.645 13.424 1.00 90.94 82 HIS A CA 1
ATOM 609 C C . HIS A 1 82 ? -12.280 -7.245 12.522 1.00 90.94 82 HIS A C 1
ATOM 611 O O . HIS A 1 82 ? -12.195 -6.274 11.767 1.00 90.94 82 HIS A O 1
ATOM 617 N N . PRO A 1 83 ? -13.410 -7.977 12.568 1.00 93.44 83 PRO A N 1
ATOM 618 C CA . PRO A 1 83 ? -14.556 -7.717 11.687 1.00 93.44 83 PRO A CA 1
ATOM 619 C C . PRO A 1 83 ? -15.210 -6.335 11.854 1.00 93.44 83 PRO A C 1
ATOM 621 O O . PRO A 1 83 ? -15.960 -5.887 10.982 1.00 93.44 83 PRO A O 1
ATOM 624 N N . ASP A 1 84 ? -14.974 -5.682 12.988 1.00 94.12 84 ASP A N 1
ATOM 625 C CA . ASP A 1 84 ? -15.451 -4.349 13.352 1.00 94.12 84 ASP A CA 1
ATOM 626 C C . ASP A 1 84 ? -14.460 -3.220 13.024 1.00 94.12 84 ASP A C 1
ATOM 628 O O . ASP A 1 84 ? -14.833 -2.046 13.126 1.00 94.12 84 ASP A O 1
ATOM 632 N N . ALA A 1 85 ? -13.249 -3.552 12.563 1.00 95.38 85 ALA A N 1
ATOM 633 C CA . ALA A 1 85 ? -12.282 -2.569 12.096 1.00 95.38 85 ALA A CA 1
ATOM 634 C C . ALA A 1 85 ? -12.858 -1.729 10.943 1.00 95.38 85 ALA A C 1
ATOM 636 O O . ALA A 1 85 ? -13.571 -2.219 10.056 1.00 95.38 85 ALA A O 1
ATOM 637 N N . ALA A 1 86 ? -12.550 -0.436 10.966 1.00 97.00 86 ALA A N 1
ATOM 638 C CA . ALA A 1 86 ? -12.994 0.531 9.972 1.00 97.00 86 ALA A CA 1
ATOM 639 C C . ALA A 1 86 ? -11.814 1.129 9.211 1.00 97.00 86 ALA A C 1
ATOM 641 O O . ALA A 1 86 ? -11.853 1.167 7.980 1.00 97.00 86 ALA A O 1
ATOM 642 N N . THR A 1 87 ? -10.770 1.551 9.925 1.00 96.94 87 THR A N 1
ATOM 643 C CA . THR A 1 87 ? -9.630 2.244 9.328 1.00 96.94 87 THR A CA 1
ATOM 644 C C . THR A 1 87 ? -8.293 1.633 9.725 1.00 96.94 87 THR A C 1
ATOM 646 O O . THR A 1 87 ? -8.158 1.059 10.806 1.00 96.94 87 THR A O 1
ATOM 649 N N . LEU A 1 88 ? -7.310 1.782 8.840 1.00 94.75 88 LEU A N 1
ATOM 650 C CA . LEU A 1 88 ? -5.893 1.520 9.091 1.00 94.75 88 LEU A CA 1
ATOM 651 C C . LEU A 1 88 ? -5.113 2.823 8.886 1.00 94.75 88 LEU A C 1
ATOM 653 O O . LEU A 1 88 ? -5.204 3.414 7.813 1.00 94.75 88 LEU A O 1
ATOM 657 N N . GLU A 1 89 ? -4.351 3.253 9.886 1.00 93.12 89 GLU A N 1
ATOM 658 C CA . GLU A 1 89 ? -3.399 4.360 9.764 1.00 93.12 89 GLU A CA 1
ATOM 659 C C . GLU A 1 89 ? -2.007 3.806 9.442 1.00 93.12 89 GLU A C 1
ATOM 661 O O . GLU A 1 89 ? -1.542 2.863 10.088 1.00 93.12 89 GLU A O 1
ATOM 666 N N . ILE A 1 90 ? -1.350 4.401 8.447 1.00 91.75 90 ILE A N 1
ATOM 667 C CA . ILE A 1 90 ? 0.040 4.122 8.075 1.00 91.75 90 ILE A CA 1
ATOM 668 C C . ILE A 1 90 ? 0.843 5.418 7.987 1.00 91.75 90 ILE A C 1
ATOM 670 O O . ILE A 1 90 ? 0.289 6.483 7.695 1.00 91.75 90 ILE A O 1
ATOM 674 N N . THR A 1 91 ? 2.153 5.331 8.189 1.00 89.56 91 THR A N 1
ATOM 675 C CA . THR A 1 91 ? 3.077 6.467 8.080 1.00 89.56 91 THR A CA 1
ATOM 676 C C . THR A 1 91 ? 4.248 6.134 7.172 1.00 89.56 91 THR A C 1
ATOM 678 O O . THR A 1 91 ? 4.652 4.987 7.093 1.00 89.56 91 THR A O 1
ATOM 681 N N . GLU A 1 92 ? 4.808 7.119 6.480 1.00 87.12 92 GLU A N 1
ATOM 682 C CA . GLU A 1 92 ? 6.108 6.971 5.821 1.00 87.12 92 GLU A CA 1
ATOM 683 C C . GLU A 1 92 ? 7.194 6.676 6.863 1.00 87.12 92 GLU A C 1
ATOM 685 O O . GLU A 1 92 ? 7.236 7.329 7.907 1.00 87.12 92 GLU A O 1
ATOM 690 N N . ASN A 1 93 ? 8.067 5.715 6.571 1.00 82.81 93 ASN A N 1
ATOM 691 C CA . ASN A 1 93 ? 9.179 5.375 7.443 1.00 82.81 93 ASN A CA 1
ATOM 692 C C . ASN A 1 93 ? 10.296 6.428 7.370 1.00 82.81 93 ASN A C 1
ATOM 694 O O . ASN A 1 93 ? 10.609 6.981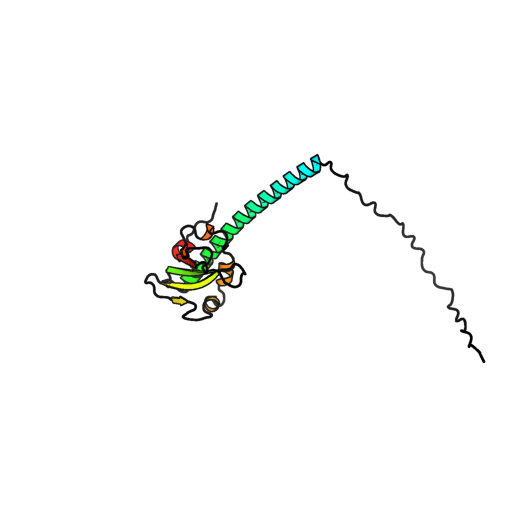 6.314 1.00 82.81 93 ASN A O 1
ATOM 698 N N . GLU A 1 94 ? 10.927 6.726 8.505 1.00 76.94 94 GLU A N 1
ATOM 699 C CA . GLU A 1 94 ? 11.958 7.775 8.576 1.00 76.94 94 GLU A CA 1
ATOM 700 C C . GLU A 1 94 ? 13.358 7.278 8.170 1.00 76.94 94 GLU A C 1
ATOM 702 O O . GLU A 1 94 ? 14.278 8.078 7.978 1.00 76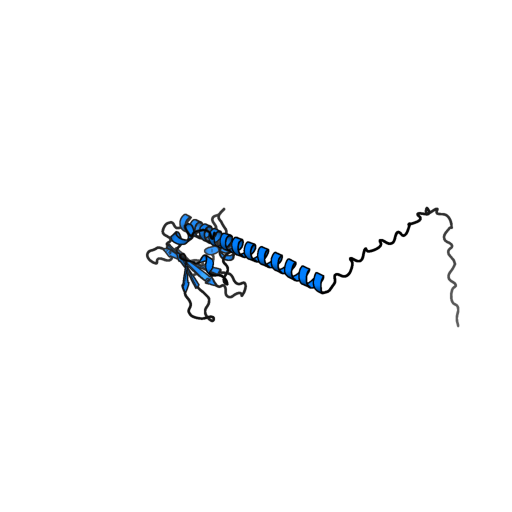.94 94 GLU A O 1
ATOM 707 N N . ASP A 1 95 ? 13.509 5.970 7.949 1.00 75.06 95 ASP A N 1
ATOM 708 C CA . ASP A 1 95 ? 14.789 5.307 7.669 1.00 75.06 95 ASP A CA 1
ATOM 709 C C . ASP A 1 95 ? 15.287 5.496 6.224 1.00 75.06 95 ASP A C 1
ATOM 711 O O . ASP A 1 95 ? 16.371 5.043 5.848 1.00 75.06 95 ASP A O 1
ATOM 715 N N . GLY A 1 96 ? 14.523 6.213 5.395 1.00 67.00 96 GLY A N 1
ATOM 716 C CA . GLY A 1 96 ? 14.903 6.553 4.023 1.00 67.00 96 GLY A CA 1
ATOM 717 C C . GLY A 1 96 ? 14.763 5.398 3.029 1.00 67.00 96 GLY A C 1
ATOM 718 O O . GLY A 1 96 ? 15.145 5.547 1.863 1.00 67.00 96 GLY A O 1
ATOM 719 N N . GLU A 1 97 ? 14.185 4.271 3.453 1.00 75.69 97 GLU A N 1
ATOM 720 C CA . GLU A 1 97 ? 13.879 3.144 2.569 1.00 75.69 97 GLU A CA 1
ATOM 721 C C . GLU A 1 97 ? 12.702 3.440 1.630 1.00 75.69 97 GLU A C 1
ATOM 723 O O . GLU A 1 97 ? 12.551 2.770 0.610 1.00 75.69 97 GLU A O 1
ATOM 728 N N . ASN A 1 98 ? 11.952 4.518 1.888 1.00 73.38 98 ASN A N 1
ATOM 729 C CA . ASN A 1 98 ? 10.718 4.862 1.187 1.00 73.38 98 ASN A CA 1
ATOM 730 C C . ASN A 1 98 ? 9.714 3.707 1.306 1.00 73.38 98 ASN A C 1
ATOM 732 O O . ASN A 1 98 ? 9.298 3.130 0.299 1.00 73.38 98 ASN A O 1
ATOM 736 N N . GLN A 1 99 ? 9.303 3.405 2.533 1.00 84.56 99 GLN A N 1
ATOM 737 C CA . GLN A 1 99 ? 8.239 2.447 2.819 1.00 84.56 99 GLN A CA 1
ATOM 738 C C . GLN A 1 99 ? 7.200 3.063 3.758 1.00 84.56 99 GLN A C 1
ATOM 740 O O . GLN A 1 99 ? 7.401 4.150 4.299 1.00 84.56 99 GLN A O 1
ATOM 745 N N . TYR A 1 100 ? 6.081 2.364 3.925 1.00 87.81 100 TYR A N 1
ATOM 746 C CA . TYR A 1 100 ? 5.084 2.690 4.932 1.00 87.81 100 TYR A CA 1
ATOM 747 C C . TYR A 1 100 ? 5.174 1.725 6.112 1.00 87.81 100 TYR A C 1
ATOM 749 O O . TYR A 1 100 ? 5.315 0.523 5.896 1.00 87.81 100 TYR A O 1
ATOM 757 N N . ASP A 1 101 ? 4.994 2.254 7.316 1.00 87.19 101 ASP A N 1
ATOM 758 C CA . ASP A 1 101 ? 4.865 1.510 8.563 1.00 87.19 101 ASP A CA 1
ATOM 759 C C . ASP A 1 101 ? 3.422 1.548 9.075 1.00 87.19 101 ASP A C 1
ATOM 761 O O . ASP A 1 101 ? 2.672 2.508 8.846 1.00 87.19 101 ASP A O 1
ATOM 765 N N . LEU A 1 102 ? 3.029 0.471 9.753 1.00 88.62 102 LEU A N 1
ATOM 766 C CA . LEU A 1 102 ? 1.725 0.306 10.385 1.00 88.62 102 LEU A CA 1
ATOM 767 C C . LEU A 1 102 ? 1.644 1.133 11.673 1.00 88.62 102 LEU A C 1
ATOM 769 O O . LEU A 1 102 ? 2.361 0.853 12.621 1.00 88.62 102 LEU A O 1
ATOM 773 N N . ILE A 1 103 ? 0.701 2.075 11.755 1.00 89.31 103 ILE A N 1
ATOM 774 C CA . ILE A 1 103 ? 0.495 2.873 12.975 1.00 89.31 103 ILE A CA 1
ATOM 775 C C . ILE A 1 103 ? -0.596 2.276 13.856 1.00 89.31 103 ILE A C 1
ATOM 777 O O . ILE A 1 103 ? -0.373 2.006 15.035 1.00 89.31 103 ILE A O 1
ATOM 781 N N . SER A 1 104 ? -1.802 2.095 13.308 1.00 91.75 104 SER A N 1
ATOM 782 C CA . SER A 1 104 ? -2.929 1.576 14.091 1.00 91.75 104 SER A CA 1
ATOM 783 C C . SER A 1 104 ? -4.089 1.058 13.246 1.00 91.75 104 SER A C 1
ATOM 785 O O . SER A 1 104 ? -4.324 1.516 12.127 1.00 91.75 104 SER A O 1
ATOM 787 N N . VAL A 1 105 ? -4.878 0.149 13.820 1.00 93.56 105 VAL A N 1
ATOM 788 C CA . VAL A 1 105 ? -6.190 -0.270 13.315 1.00 93.56 105 VAL A CA 1
ATOM 789 C C . VAL A 1 105 ? -7.268 0.250 14.257 1.00 93.56 105 VAL A C 1
ATOM 791 O O . VAL A 1 105 ? -7.228 0.006 15.461 1.00 93.56 105 VAL A O 1
ATOM 794 N N . THR A 1 106 ? -8.268 0.938 13.708 1.00 95.62 106 THR A N 1
ATOM 795 C CA . THR A 1 106 ? -9.319 1.603 14.490 1.00 95.62 106 THR A CA 1
ATOM 796 C C . THR A 1 106 ? -10.712 1.135 14.066 1.00 95.62 106 THR A C 1
ATOM 798 O O . THR A 1 106 ? -11.008 0.968 12.878 1.00 95.62 106 THR A O 1
ATOM 801 N N . ALA A 1 107 ? -11.585 0.900 15.045 1.00 96.12 107 ALA A N 1
ATOM 802 C CA . ALA A 1 107 ? -12.990 0.562 14.849 1.00 96.12 107 ALA A CA 1
ATOM 803 C C . ALA A 1 107 ? -13.821 1.780 14.409 1.00 96.12 107 ALA A C 1
ATOM 805 O O . ALA A 1 107 ? -13.407 2.932 14.523 1.00 96.12 107 ALA A O 1
ATOM 806 N N . ALA A 1 108 ? -15.048 1.545 13.939 1.00 93.38 108 ALA A N 1
ATOM 807 C CA . ALA A 1 108 ? -15.921 2.617 13.439 1.00 93.38 108 ALA A CA 1
ATOM 808 C C . ALA A 1 108 ? -16.315 3.671 14.497 1.00 93.38 108 ALA A C 1
ATOM 810 O O . ALA A 1 108 ? -16.740 4.768 14.139 1.00 93.38 108 ALA A O 1
ATOM 811 N N . ASP A 1 109 ? -16.215 3.338 15.785 1.00 93.19 109 ASP A N 1
ATOM 812 C CA . ASP A 1 109 ? -16.484 4.254 16.897 1.00 93.19 109 ASP A CA 1
ATOM 813 C C . ASP A 1 109 ? -15.245 5.048 17.357 1.00 93.19 109 ASP A C 1
ATOM 815 O O . ASP A 1 109 ? -15.354 5.866 18.271 1.00 93.19 109 ASP A O 1
ATOM 819 N N . GLY A 1 110 ? -14.093 4.845 16.705 1.00 90.62 110 GLY A N 1
ATOM 820 C CA . GLY A 1 110 ? -12.820 5.478 17.047 1.00 90.62 110 GLY A CA 1
ATOM 821 C C . GLY A 1 110 ? -11.991 4.713 18.082 1.00 90.62 110 GLY A C 1
ATOM 822 O O . GLY A 1 110 ? -10.941 5.206 18.488 1.00 90.62 110 GLY A O 1
ATOM 823 N N . THR A 1 111 ? -12.431 3.531 18.524 1.00 93.88 111 THR A N 1
ATOM 824 C CA . THR A 1 111 ? -11.640 2.678 19.420 1.00 93.88 111 THR A CA 1
ATOM 825 C C . THR A 1 111 ? -10.448 2.084 18.675 1.00 93.88 111 THR A C 1
ATOM 827 O O . THR A 1 111 ? -10.630 1.408 17.663 1.00 93.88 111 THR A O 1
ATOM 830 N N . VAL A 1 112 ? -9.234 2.298 19.187 1.00 92.81 112 VAL A N 1
ATOM 831 C CA . VAL A 1 112 ? -8.020 1.654 18.666 1.00 92.81 112 VAL A CA 1
ATOM 832 C C . VAL A 1 112 ? -8.035 0.180 19.074 1.00 92.81 112 VAL A C 1
ATOM 834 O O . VAL A 1 112 ? -8.157 -0.134 20.258 1.00 92.81 112 VAL A O 1
ATOM 837 N N . LEU A 1 113 ? -7.967 -0.708 18.086 1.00 89.44 113 LEU A N 1
ATOM 838 C CA . LEU A 1 113 ? -7.982 -2.160 18.269 1.00 89.44 113 LEU A CA 1
ATOM 839 C C . LEU A 1 113 ? -6.565 -2.726 18.371 1.00 89.44 113 LEU A C 1
ATOM 841 O O . LEU A 1 113 ? -6.334 -3.616 19.180 1.00 89.44 113 LEU A O 1
ATOM 845 N N . GLU A 1 114 ? -5.656 -2.196 17.553 1.00 88.12 114 GLU A N 1
ATOM 846 C CA . GLU A 1 114 ? -4.240 -2.562 17.457 1.00 88.12 114 GLU A CA 1
ATOM 847 C C . GLU A 1 114 ? -3.449 -1.289 17.118 1.00 88.12 114 GLU A C 1
ATOM 849 O O . GLU A 1 114 ? -3.984 -0.395 16.451 1.00 88.12 114 GLU A O 1
ATOM 854 N N . GLY A 1 115 ? -2.199 -1.182 17.555 1.00 85.31 115 GLY A N 1
ATOM 855 C CA . GLY A 1 115 ? -1.356 -0.028 17.254 1.00 85.31 115 GLY A CA 1
ATOM 856 C C . GLY A 1 115 ? -0.070 -0.005 18.067 1.00 85.31 115 GLY A C 1
ATOM 857 O O . GLY A 1 115 ? 0.007 -0.656 19.106 1.00 85.31 115 GLY A O 1
ATOM 858 N N . GLU A 1 116 ? 0.903 0.790 17.621 1.00 76.88 116 GLU A N 1
ATOM 859 C CA . GLU A 1 116 ? 2.245 0.870 18.232 1.00 76.88 116 GLU A CA 1
ATOM 860 C C . GLU A 1 116 ? 2.197 1.226 19.730 1.00 76.88 116 GLU A C 1
ATOM 862 O O . GLU A 1 116 ? 2.981 0.726 20.529 1.00 76.88 116 GLU A O 1
ATOM 867 N N . ASP A 1 117 ? 1.229 2.055 20.138 1.00 70.69 117 ASP A N 1
ATOM 868 C CA . ASP A 1 117 ? 1.031 2.458 21.539 1.00 70.69 117 ASP A CA 1
ATOM 869 C C . ASP A 1 117 ? 0.420 1.349 22.427 1.00 70.69 117 ASP A C 1
ATOM 871 O O . ASP A 1 117 ? 0.340 1.500 23.651 1.00 70.69 117 ASP A O 1
ATOM 875 N N . ILE A 1 118 ? -0.077 0.264 21.825 1.00 69.38 118 ILE A N 1
ATOM 876 C CA . ILE A 1 118 ? -0.700 -0.876 22.514 1.00 69.38 118 ILE A CA 1
ATOM 877 C C . ILE A 1 118 ? 0.300 -2.026 22.624 1.00 69.38 118 ILE A C 1
ATOM 879 O O . ILE A 1 118 ? 0.437 -2.618 23.697 1.00 69.38 118 ILE A O 1
ATOM 883 N N . ASP A 1 119 ? 0.984 -2.314 21.524 1.00 67.38 119 ASP A N 1
ATOM 884 C CA . ASP A 1 119 ? 1.966 -3.378 21.389 1.00 67.38 119 ASP A CA 1
ATOM 885 C C . ASP A 1 119 ? 2.976 -2.952 20.318 1.00 67.38 119 ASP A C 1
ATOM 887 O O . ASP A 1 119 ? 2.574 -2.597 19.218 1.00 67.38 119 ASP A O 1
ATOM 891 N N . GLU A 1 120 ? 4.271 -2.932 20.639 1.00 63.56 120 GLU A N 1
ATOM 892 C CA . GLU A 1 120 ? 5.314 -2.447 19.720 1.00 63.56 120 GLU A CA 1
ATOM 893 C C . GLU A 1 120 ? 5.503 -3.388 18.513 1.00 63.56 120 GLU A C 1
ATOM 895 O O . GLU A 1 120 ? 5.884 -2.918 17.443 1.00 63.56 120 GLU A O 1
ATOM 900 N N . ASP A 1 121 ? 5.154 -4.677 18.639 1.00 66.38 121 ASP A N 1
ATOM 901 C CA . ASP A 1 121 ? 5.387 -5.702 17.607 1.00 66.38 121 ASP A CA 1
ATOM 902 C C . ASP A 1 121 ? 4.086 -6.166 16.912 1.00 66.38 121 ASP A C 1
ATOM 904 O O . ASP A 1 121 ? 4.075 -7.137 16.149 1.00 66.38 121 ASP A O 1
ATOM 908 N N . TRP A 1 122 ? 2.968 -5.458 17.114 1.00 73.06 122 TRP A N 1
ATOM 909 C CA . TRP A 1 122 ? 1.642 -5.887 16.642 1.00 73.06 122 TRP A CA 1
ATOM 910 C C . TRP A 1 122 ? 1.552 -6.096 15.125 1.00 73.06 122 TRP A C 1
ATOM 912 O O . TRP A 1 122 ? 0.749 -6.903 14.656 1.00 73.06 122 TRP A O 1
ATOM 922 N N . GLY A 1 123 ? 2.356 -5.371 14.341 1.00 66.44 123 GLY A N 1
ATOM 923 C CA . GLY A 1 123 ? 2.430 -5.533 12.889 1.00 66.44 123 GLY A CA 1
ATOM 924 C C . GLY A 1 123 ? 2.993 -6.897 12.479 1.00 66.44 123 GLY A C 1
ATOM 925 O O . GLY A 1 123 ? 2.517 -7.486 11.505 1.00 66.44 123 GLY A O 1
ATOM 926 N N . GLU A 1 124 ? 3.943 -7.424 13.258 1.00 65.44 124 GLU A N 1
ATOM 927 C CA . GLU A 1 124 ? 4.472 -8.782 13.112 1.00 65.44 124 GLU A CA 1
ATOM 928 C C . GLU A 1 124 ? 3.493 -9.816 13.692 1.00 65.44 124 GLU A C 1
ATOM 930 O O . GLU A 1 124 ? 3.272 -10.859 13.078 1.00 65.44 124 GLU A O 1
ATOM 935 N N . GLU A 1 125 ? 2.828 -9.515 14.816 1.00 60.25 125 GLU A N 1
ATOM 936 C CA . GLU A 1 125 ? 1.836 -10.407 15.444 1.00 60.25 125 GLU A CA 1
ATOM 937 C C . GLU A 1 125 ? 0.494 -10.490 14.691 1.00 60.25 125 GLU A C 1
ATOM 939 O O . GLU A 1 125 ? -0.284 -11.433 14.876 1.00 60.25 125 GLU A O 1
ATOM 944 N N . LEU A 1 126 ? 0.184 -9.521 13.821 1.00 61.00 126 LEU A N 1
ATOM 945 C CA . LEU A 1 126 ? -0.969 -9.609 12.923 1.00 61.00 126 LEU A CA 1
ATOM 946 C C . LEU A 1 126 ? -0.733 -10.553 11.740 1.00 61.00 126 LEU A C 1
ATOM 948 O O . LEU A 1 126 ? -1.690 -10.870 11.022 1.00 61.00 126 LEU A O 1
ATOM 952 N N . ALA A 1 127 ? 0.497 -11.038 11.550 1.00 58.53 127 ALA A N 1
ATOM 953 C CA . ALA A 1 127 ? 0.730 -12.195 10.712 1.00 58.53 127 ALA A CA 1
ATOM 954 C C . ALA A 1 127 ? -0.000 -13.384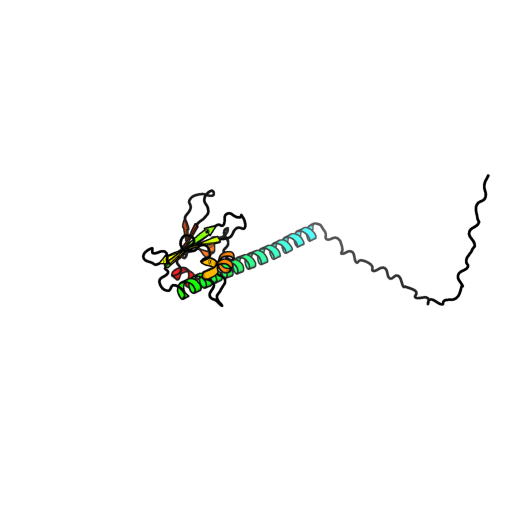 11.350 1.00 58.53 127 ALA A C 1
ATOM 956 O O . ALA A 1 127 ? 0.350 -13.857 12.429 1.00 58.53 127 ALA A O 1
ATOM 957 N N . PHE A 1 128 ? -1.061 -13.876 10.702 1.00 60.88 128 PHE A N 1
ATOM 958 C CA . PHE A 1 128 ? -1.643 -15.152 11.117 1.00 60.88 128 PHE A CA 1
ATOM 959 C C . PHE A 1 128 ? -0.527 -16.212 11.094 1.00 60.88 128 PHE A C 1
ATOM 961 O O . PHE A 1 128 ? 0.364 -16.120 10.252 1.00 60.88 128 PHE A O 1
ATOM 968 N N . ASP A 1 129 ? -0.605 -17.248 11.937 1.00 59.84 129 ASP A N 1
ATOM 969 C CA . ASP A 1 129 ? 0.392 -18.339 11.972 1.00 59.84 129 ASP A CA 1
ATOM 970 C C . ASP A 1 129 ? 0.687 -18.960 10.575 1.00 59.84 129 ASP A C 1
ATOM 972 O O . ASP A 1 129 ? 1.733 -19.572 10.389 1.00 59.84 129 ASP A O 1
ATOM 976 N N . ASP A 1 130 ? -0.201 -18.754 9.584 1.00 64.56 130 ASP A N 1
ATOM 977 C CA . ASP A 1 130 ? -0.023 -19.029 8.143 1.00 64.56 130 ASP A CA 1
ATOM 978 C C . ASP A 1 130 ? -0.595 -17.892 7.238 1.00 64.56 130 ASP A C 1
ATOM 980 O O . ASP A 1 130 ? -1.155 -18.127 6.161 1.00 64.56 130 ASP A O 1
ATOM 984 N N . GLY A 1 131 ? -0.559 -16.646 7.708 1.00 64.69 131 GLY A N 1
ATOM 985 C CA . GLY A 1 131 ? -1.181 -15.475 7.079 1.00 64.69 131 GLY A CA 1
ATOM 986 C C . GLY A 1 131 ? -0.283 -14.723 6.106 1.00 64.69 131 GLY A C 1
ATOM 987 O O . GLY A 1 131 ? 0.913 -14.996 6.014 1.00 64.69 131 GLY A O 1
ATOM 988 N N . PRO A 1 132 ? -0.842 -13.752 5.362 1.00 74.88 132 PRO A N 1
ATOM 989 C CA . PRO A 1 132 ? -0.017 -12.834 4.597 1.00 74.88 132 PRO A CA 1
ATOM 990 C C . PRO A 1 132 ? 0.804 -11.939 5.535 1.00 74.88 132 PRO A C 1
ATOM 992 O O . PRO A 1 132 ? 0.284 -11.441 6.530 1.00 74.88 132 PRO A O 1
ATOM 995 N N . ASP A 1 133 ? 2.060 -11.703 5.166 1.00 82.56 133 ASP A N 1
ATOM 996 C CA . ASP A 1 133 ? 2.913 -10.678 5.769 1.00 82.56 133 ASP A CA 1
ATOM 997 C C . ASP A 1 133 ? 2.337 -9.288 5.450 1.00 82.56 133 ASP A C 1
ATOM 999 O O . ASP A 1 133 ? 2.343 -8.849 4.296 1.00 82.56 133 ASP A O 1
ATOM 1003 N N . LEU A 1 134 ? 1.775 -8.623 6.462 1.00 83.50 134 LEU A N 1
ATOM 1004 C CA . LEU A 1 134 ? 1.088 -7.344 6.282 1.00 83.50 134 LEU A CA 1
ATOM 1005 C C . LEU A 1 134 ? 2.055 -6.213 5.949 1.00 83.50 134 LEU 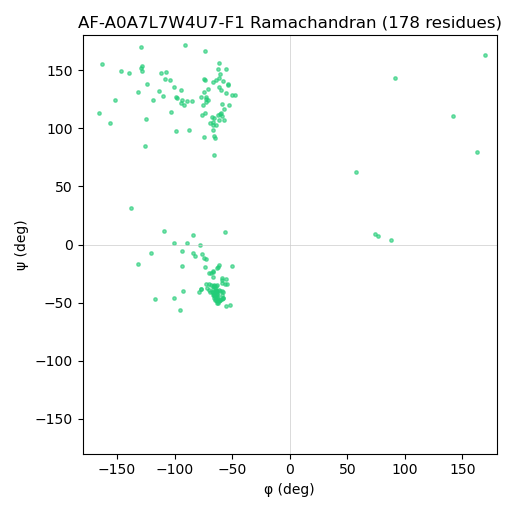A C 1
ATOM 1007 O O . LEU A 1 134 ? 1.746 -5.390 5.085 1.00 83.50 134 LEU A O 1
ATOM 1011 N N . GLN A 1 135 ? 3.225 -6.208 6.583 1.00 85.00 135 GLN A N 1
ATOM 1012 C CA . GLN A 1 135 ? 4.265 -5.225 6.321 1.00 85.00 135 GLN A CA 1
ATOM 1013 C C . GLN A 1 135 ? 4.802 -5.401 4.894 1.00 85.00 135 GLN A C 1
ATOM 1015 O O . GLN A 1 135 ? 4.870 -4.445 4.121 1.00 85.00 135 GLN A O 1
ATOM 1020 N N . GLY A 1 136 ? 5.038 -6.647 4.473 1.00 84.00 136 GLY A N 1
ATOM 1021 C CA . GLY A 1 136 ? 5.397 -6.965 3.090 1.00 84.00 136 GLY A CA 1
ATOM 1022 C C . GLY A 1 136 ? 4.348 -6.524 2.058 1.00 84.00 136 GLY A C 1
ATOM 1023 O O . GLY A 1 136 ? 4.699 -6.116 0.948 1.00 84.00 136 GLY A O 1
ATOM 1024 N N . LEU A 1 137 ? 3.055 -6.556 2.403 1.00 89.00 137 LEU A N 1
ATOM 1025 C CA . LEU A 1 137 ? 1.992 -6.027 1.540 1.00 89.00 137 LEU A CA 1
ATOM 1026 C C . LEU A 1 137 ? 1.986 -4.494 1.486 1.00 89.00 137 LEU A C 1
ATOM 1028 O O . LEU A 1 137 ? 1.686 -3.942 0.426 1.00 89.00 137 LEU A O 1
ATOM 1032 N N . LEU A 1 138 ? 2.330 -3.805 2.577 1.00 89.31 138 LEU A N 1
ATOM 1033 C CA . LEU A 1 138 ? 2.492 -2.348 2.580 1.00 89.31 138 LEU A CA 1
ATOM 1034 C C . LEU A 1 138 ? 3.695 -1.887 1.766 1.00 89.31 138 LEU A C 1
ATOM 1036 O O . LEU A 1 138 ? 3.598 -0.875 1.078 1.00 89.31 138 LEU A O 1
ATOM 1040 N N . TYR A 1 139 ? 4.784 -2.655 1.757 1.00 88.56 139 TYR A N 1
ATOM 1041 C CA . TYR A 1 139 ? 5.955 -2.372 0.920 1.00 88.56 139 TYR A CA 1
ATOM 1042 C C . TYR A 1 139 ? 5.655 -2.382 -0.575 1.00 88.56 139 TYR A C 1
ATOM 1044 O O . TYR A 1 139 ? 6.433 -1.855 -1.368 1.00 8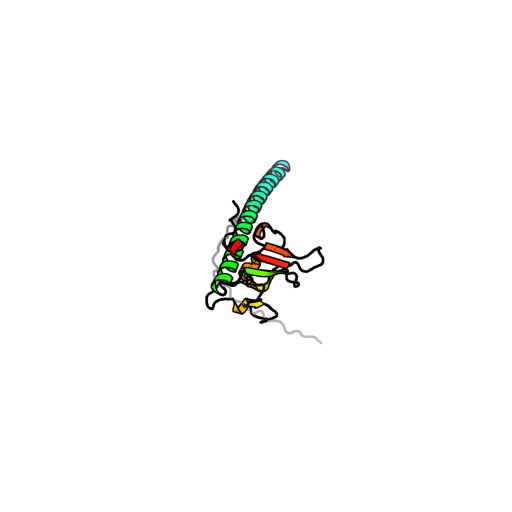8.56 139 TYR A O 1
ATOM 1052 N N . ALA A 1 1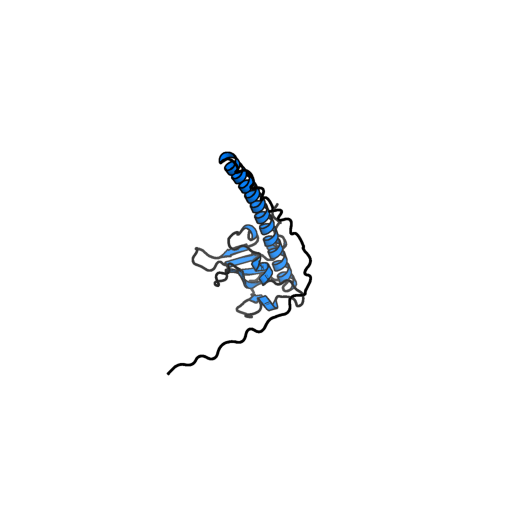40 ? 4.533 -2.978 -0.981 1.00 89.94 140 ALA A N 1
ATOM 1053 C CA . ALA A 1 140 ? 4.089 -2.891 -2.357 1.00 89.94 140 ALA A CA 1
ATOM 1054 C C . ALA A 1 140 ? 3.599 -1.486 -2.727 1.00 89.94 140 ALA A C 1
ATOM 1056 O O . ALA A 1 140 ? 3.606 -1.186 -3.914 1.00 89.94 140 ALA A O 1
ATOM 1057 N N . LEU A 1 141 ? 3.151 -0.664 -1.767 1.00 90.38 141 LEU A N 1
ATOM 1058 C CA . LEU A 1 141 ? 2.605 0.672 -2.014 1.00 90.38 141 LEU A CA 1
ATOM 1059 C C . LEU A 1 141 ? 3.718 1.665 -2.353 1.00 90.38 141 LEU A C 1
ATOM 1061 O O . LEU A 1 141 ? 4.704 1.786 -1.627 1.00 90.38 141 LEU A O 1
ATOM 1065 N N . ASP A 1 142 ? 3.534 2.421 -3.433 1.00 86.69 142 ASP A N 1
ATOM 1066 C CA . ASP A 1 142 ? 4.492 3.451 -3.822 1.00 86.69 142 ASP A CA 1
ATOM 1067 C C . ASP A 1 142 ? 4.204 4.755 -3.060 1.00 86.69 142 ASP A C 1
ATOM 1069 O O . ASP A 1 142 ? 3.115 5.324 -3.140 1.00 86.69 142 ASP A O 1
ATOM 1073 N N . LEU A 1 143 ? 5.203 5.264 -2.336 1.00 83.00 143 LEU A N 1
ATOM 1074 C CA . LEU A 1 143 ? 5.151 6.577 -1.679 1.00 83.00 143 LEU A CA 1
ATOM 1075 C C . LEU A 1 143 ? 5.110 7.749 -2.662 1.00 83.00 143 LEU A C 1
ATOM 1077 O O . LEU A 1 143 ? 4.724 8.858 -2.284 1.00 83.00 143 LEU A O 1
ATOM 1081 N N . LYS A 1 144 ? 5.584 7.542 -3.896 1.00 81.44 144 LYS A N 1
ATOM 1082 C CA . LYS A 1 144 ? 5.687 8.576 -4.934 1.00 81.44 144 LYS A CA 1
ATOM 1083 C C . LYS A 1 144 ? 4.468 8.614 -5.849 1.00 81.44 144 LYS A C 1
ATOM 1085 O O . LYS A 1 144 ? 4.286 9.627 -6.529 1.00 81.44 144 LYS A O 1
ATOM 1090 N N . ASP A 1 145 ? 3.667 7.549 -5.881 1.00 82.88 145 ASP A N 1
ATOM 1091 C CA . ASP A 1 145 ? 2.435 7.461 -6.665 1.00 82.88 145 ASP A CA 1
ATOM 1092 C C . ASP A 1 145 ? 1.242 7.093 -5.779 1.00 82.88 145 ASP A C 1
ATOM 1094 O O . ASP A 1 145 ? 1.056 5.951 -5.380 1.00 82.88 145 ASP A O 1
ATOM 1098 N N . ASP A 1 146 ? 0.368 8.070 -5.559 1.00 84.94 146 ASP A N 1
ATOM 1099 C CA . ASP A 1 146 ? -0.808 7.942 -4.696 1.00 84.94 146 ASP A CA 1
ATOM 1100 C C . ASP A 1 146 ? -2.014 7.325 -5.402 1.00 84.94 146 ASP A C 1
ATOM 1102 O O . ASP A 1 146 ? -3.126 7.339 -4.868 1.00 84.94 146 ASP A O 1
ATOM 1106 N N . ALA A 1 147 ? -1.845 6.820 -6.627 1.00 85.88 147 ALA A N 1
ATOM 1107 C CA . ALA A 1 147 ? -2.940 6.228 -7.386 1.00 85.88 147 ALA A CA 1
ATOM 1108 C C . ALA A 1 147 ? -3.650 5.104 -6.612 1.00 85.88 147 ALA A C 1
ATOM 1110 O O . ALA A 1 147 ? -4.854 4.910 -6.793 1.00 85.88 147 ALA A O 1
ATOM 1111 N N . TRP A 1 148 ? -2.936 4.399 -5.727 1.00 88.56 148 TRP A N 1
ATOM 1112 C CA . TRP A 1 148 ? -3.501 3.351 -4.878 1.00 88.56 148 TRP A CA 1
ATOM 1113 C C . TRP A 1 148 ? -4.510 3.869 -3.842 1.00 88.56 148 TRP A C 1
ATOM 1115 O O . TRP A 1 148 ? -5.425 3.140 -3.467 1.00 88.56 148 TRP A O 1
ATOM 1125 N N . ALA A 1 149 ? -4.384 5.125 -3.408 1.00 89.44 149 ALA A N 1
ATOM 1126 C CA . ALA A 1 149 ? -5.212 5.737 -2.370 1.00 89.44 149 ALA A CA 1
ATOM 1127 C C . ALA A 1 149 ? -6.564 6.254 -2.889 1.00 89.44 149 ALA A C 1
ATOM 1129 O O . ALA A 1 149 ? -7.435 6.638 -2.105 1.00 89.44 149 ALA A O 1
ATOM 1130 N N . ALA A 1 150 ? -6.762 6.284 -4.209 1.00 89.00 150 ALA A N 1
ATOM 1131 C CA . ALA A 1 150 ? -7.916 6.915 -4.835 1.00 89.00 150 ALA A CA 1
ATOM 1132 C C . ALA A 1 150 ? -9.255 6.345 -4.323 1.00 89.00 150 ALA A C 1
ATOM 1134 O O . ALA A 1 150 ? -9.666 5.241 -4.680 1.00 89.00 150 ALA A O 1
ATOM 1135 N N . GLY A 1 151 ? -9.963 7.140 -3.512 1.00 85.44 151 GLY A N 1
ATOM 1136 C CA . GLY A 1 151 ? -11.275 6.790 -2.957 1.00 85.44 151 GLY A CA 1
ATOM 1137 C C . GLY A 1 151 ? -11.245 5.753 -1.831 1.00 85.44 151 GLY A C 1
ATOM 1138 O O . GLY A 1 151 ? -12.309 5.271 -1.447 1.00 85.44 151 GLY A O 1
ATOM 1139 N N . VAL A 1 152 ? -10.059 5.404 -1.325 1.00 93.44 152 VAL A N 1
ATOM 1140 C CA . VAL A 1 152 ? -9.880 4.409 -0.254 1.00 93.44 152 VAL A CA 1
ATOM 1141 C C . VAL A 1 152 ? -8.963 4.879 0.862 1.00 93.44 152 VAL A C 1
ATOM 1143 O O . VAL A 1 152 ? -8.995 4.283 1.930 1.00 93.44 152 VAL A O 1
ATOM 1146 N N . ALA A 1 153 ? -8.164 5.924 0.645 1.00 92.06 153 ALA A N 1
ATOM 1147 C CA . ALA A 1 153 ? -7.330 6.499 1.684 1.00 92.06 153 ALA A CA 1
ATOM 1148 C C . ALA A 1 153 ? -7.305 8.028 1.620 1.00 92.06 153 ALA A C 1
ATOM 1150 O O . ALA A 1 153 ? -7.384 8.632 0.546 1.00 92.06 153 ALA A O 1
ATOM 1151 N N . GLU A 1 154 ? -7.176 8.642 2.788 1.00 91.44 154 GLU A N 1
ATOM 1152 C CA . GLU A 1 154 ? -6.977 10.075 2.967 1.00 91.44 154 GLU A CA 1
ATOM 1153 C C . GLU A 1 154 ? -5.583 10.307 3.544 1.00 91.44 154 GLU A C 1
ATOM 1155 O O . GLU A 1 154 ? -5.181 9.633 4.487 1.00 91.44 154 GLU A O 1
ATOM 1160 N N . PHE A 1 155 ? -4.825 11.240 2.969 1.00 87.81 155 PHE A N 1
ATOM 1161 C CA . PHE A 1 155 ? -3.504 11.580 3.487 1.00 87.81 155 PHE A CA 1
ATOM 1162 C C . PHE A 1 155 ? -3.591 12.761 4.445 1.00 87.81 155 PHE A C 1
ATOM 1164 O O . PHE A 1 155 ? -4.032 13.848 4.061 1.00 87.81 155 PHE A O 1
ATOM 1171 N N . ASP A 1 156 ? -3.087 12.556 5.656 1.00 81.75 156 ASP A N 1
ATOM 1172 C CA . ASP A 1 156 ? -2.920 13.595 6.656 1.00 81.75 156 ASP A CA 1
ATOM 1173 C C . ASP A 1 156 ? -1.471 14.095 6.640 1.00 81.75 156 ASP A C 1
ATOM 1175 O O . ASP A 1 156 ? -0.505 13.336 6.715 1.00 81.75 156 ASP A O 1
ATOM 1179 N N . GLY A 1 157 ? -1.317 15.412 6.494 1.00 62.25 157 GLY A N 1
ATOM 1180 C CA . GLY A 1 157 ? -0.011 16.061 6.385 1.00 62.25 157 GLY A CA 1
ATOM 1181 C C . GLY A 1 157 ? -0.024 17.208 5.382 1.00 62.25 157 GLY A C 1
ATOM 1182 O O . GLY A 1 157 ? -0.129 17.020 4.172 1.00 62.25 157 GLY A O 1
ATOM 1183 N N . LYS A 1 158 ? 0.088 18.440 5.885 1.00 47.28 158 LYS A N 1
ATOM 1184 C CA . LYS A 1 158 ? 0.355 19.625 5.062 1.00 47.28 158 LYS A CA 1
ATOM 1185 C C . LYS A 1 158 ? 1.865 19.856 5.078 1.00 47.28 158 LYS A C 1
ATOM 1187 O O . LYS A 1 158 ? 2.402 20.100 6.148 1.00 47.28 158 LYS A O 1
ATOM 1192 N N . ASP A 1 159 ? 2.499 19.853 3.910 1.00 46.16 159 ASP A N 1
ATOM 1193 C CA . ASP A 1 159 ? 3.919 20.149 3.632 1.00 46.16 159 ASP A CA 1
ATOM 1194 C C . ASP A 1 159 ? 4.939 19.000 3.634 1.00 46.16 159 ASP A C 1
ATOM 1196 O O . ASP A 1 159 ? 4.966 18.129 4.495 1.00 46.16 159 ASP A O 1
ATOM 1200 N N . ARG A 1 160 ? 5.893 19.139 2.694 1.00 49.56 160 ARG A N 1
ATOM 1201 C CA . ARG A 1 160 ? 7.098 18.321 2.411 1.00 49.56 160 ARG A CA 1
ATOM 1202 C C . ARG A 1 160 ? 8.077 18.138 3.592 1.00 49.56 160 ARG A C 1
ATOM 1204 O O . ARG A 1 160 ? 9.225 17.775 3.358 1.00 49.56 160 ARG A O 1
ATOM 1211 N N . ARG A 1 161 ? 7.702 18.509 4.820 1.00 51.56 161 ARG A N 1
ATOM 1212 C CA . ARG A 1 161 ? 8.558 18.465 6.023 1.00 51.56 161 ARG A CA 1
ATOM 1213 C C . ARG A 1 161 ? 8.011 17.582 7.143 1.00 51.56 161 ARG A C 1
ATOM 1215 O O . ARG A 1 161 ? 8.714 17.429 8.134 1.00 51.56 161 ARG A O 1
ATOM 1222 N N . TYR A 1 162 ? 6.792 17.068 7.013 1.00 55.75 162 TYR A N 1
ATOM 1223 C CA . TYR A 1 162 ? 6.204 16.147 7.980 1.00 55.75 162 TYR A CA 1
ATOM 1224 C C . TYR A 1 162 ? 6.130 14.750 7.381 1.00 55.75 162 TYR A C 1
ATOM 1226 O O . TYR A 1 162 ? 5.848 14.613 6.190 1.00 55.75 162 TYR A O 1
ATOM 1234 N N . THR A 1 163 ? 6.381 13.754 8.225 1.00 71.25 163 THR A N 1
ATOM 1235 C CA . THR A 1 163 ? 6.207 12.332 7.940 1.00 71.25 163 THR A CA 1
ATOM 1236 C C . THR A 1 163 ? 4.790 12.110 7.426 1.00 71.25 163 THR A C 1
ATOM 1238 O O . THR A 1 163 ? 3.809 12.508 8.065 1.00 71.25 163 THR A O 1
ATOM 1241 N N . ARG A 1 164 ? 4.684 11.591 6.204 1.00 82.44 164 ARG A N 1
ATOM 1242 C CA . ARG A 1 164 ? 3.420 11.481 5.487 1.00 82.44 164 ARG A CA 1
ATOM 1243 C C . ARG A 1 164 ? 2.563 10.386 6.112 1.00 82.44 164 ARG A C 1
ATOM 1245 O O . ARG A 1 164 ? 3.002 9.245 6.161 1.00 82.44 164 ARG A O 1
ATOM 1252 N N . ARG A 1 165 ? 1.326 10.701 6.501 1.00 88.62 165 ARG A N 1
ATOM 1253 C CA . ARG A 1 165 ? 0.382 9.711 7.040 1.00 88.62 165 ARG A CA 1
ATOM 1254 C C . ARG A 1 165 ? -0.780 9.466 6.099 1.00 88.62 165 ARG A C 1
ATOM 1256 O O . ARG A 1 165 ? -1.199 10.380 5.388 1.00 88.62 165 ARG A O 1
ATOM 1263 N N . ALA A 1 166 ? -1.292 8.243 6.090 1.00 91.56 166 ALA A N 1
ATOM 1264 C CA . ALA A 1 166 ? -2.477 7.868 5.338 1.00 91.56 166 ALA A CA 1
ATOM 1265 C C . ALA A 1 166 ? -3.444 7.079 6.218 1.00 91.56 166 ALA A C 1
ATOM 1267 O O . ALA A 1 166 ? -3.054 6.104 6.854 1.00 91.56 166 ALA A O 1
ATOM 1268 N N . THR A 1 167 ? -4.709 7.473 6.189 1.00 94.50 167 THR A N 1
ATOM 1269 C CA . THR A 1 167 ? -5.815 6.757 6.818 1.00 94.50 167 THR A CA 1
ATOM 1270 C C . THR A 1 167 ? -6.592 6.029 5.733 1.00 94.50 167 THR A C 1
ATOM 1272 O O . THR A 1 167 ? -7.196 6.656 4.864 1.00 94.50 167 THR A O 1
ATOM 1275 N N . ILE A 1 168 ? -6.569 4.702 5.767 1.00 96.00 168 ILE A N 1
ATOM 1276 C CA . ILE A 1 168 ? -7.186 3.811 4.784 1.00 96.00 168 ILE A CA 1
ATOM 1277 C C . ILE A 1 168 ? -8.536 3.329 5.314 1.00 96.00 168 ILE A C 1
ATOM 1279 O O . ILE A 1 168 ? -8.596 2.747 6.393 1.00 96.00 168 ILE A O 1
ATOM 1283 N N . ASP A 1 169 ? -9.609 3.483 4.538 1.00 96.94 169 ASP A N 1
ATOM 1284 C CA . ASP A 1 169 ? -10.886 2.802 4.769 1.00 96.94 169 ASP A CA 1
ATOM 1285 C C . ASP A 1 169 ? -10.770 1.341 4.317 1.00 96.94 169 ASP A C 1
ATOM 1287 O O . ASP A 1 169 ? -10.680 1.030 3.124 1.00 96.94 169 ASP A O 1
ATOM 1291 N N . LEU A 1 170 ? -10.804 0.424 5.284 1.00 96.25 170 LEU A N 1
ATOM 1292 C CA . LEU A 1 170 ? -10.590 -1.004 5.054 1.00 96.25 170 LEU A CA 1
ATOM 1293 C C . LEU A 1 170 ? -11.678 -1.627 4.170 1.00 96.25 170 LEU A C 1
ATOM 1295 O O . LEU A 1 170 ? -11.399 -2.506 3.351 1.00 96.25 170 LEU A O 1
ATOM 1299 N N . LYS A 1 171 ? -12.931 -1.179 4.295 1.00 95.69 171 LYS A N 1
ATOM 1300 C CA . LYS A 1 171 ? -14.047 -1.724 3.507 1.00 95.69 171 LYS A CA 1
ATOM 1301 C C . LYS A 1 171 ? -14.018 -1.190 2.084 1.00 95.69 171 LYS A C 1
ATOM 1303 O O . LYS A 1 171 ? -14.308 -1.944 1.150 1.00 95.69 171 LYS A O 1
ATOM 1308 N N . ALA A 1 172 ? -13.665 0.078 1.903 1.00 95.44 172 ALA A N 1
ATOM 1309 C CA . ALA A 1 172 ? -13.466 0.657 0.583 1.00 95.44 172 ALA A CA 1
ATOM 1310 C C . ALA A 1 172 ? -12.282 -0.016 -0.129 1.00 95.44 172 ALA A C 1
ATOM 1312 O O . ALA A 1 172 ? -12.423 -0.443 -1.276 1.00 95.44 172 ALA A O 1
ATOM 1313 N N . ALA A 1 173 ? -11.165 -0.214 0.576 1.00 94.75 173 ALA A N 1
ATOM 1314 C CA . ALA A 1 173 ? -9.951 -0.847 0.070 1.00 94.75 173 ALA A CA 1
ATOM 1315 C C . ALA A 1 173 ? -10.176 -2.273 -0.462 1.00 94.75 173 ALA A C 1
ATOM 1317 O O . ALA A 1 173 ? -9.772 -2.575 -1.585 1.00 94.75 173 ALA A O 1
ATOM 1318 N N . VAL A 1 174 ? -10.900 -3.136 0.264 1.00 94.50 174 VAL A N 1
ATOM 1319 C CA . VAL A 1 174 ? -11.232 -4.500 -0.213 1.00 94.50 174 VAL A CA 1
ATOM 1320 C C . VAL A 1 174 ? -12.011 -4.480 -1.537 1.00 94.50 174 VAL A C 1
ATOM 1322 O O . VAL A 1 174 ? -11.873 -5.384 -2.366 1.00 94.50 174 VAL A O 1
ATOM 1325 N N . ASN A 1 175 ? -12.804 -3.433 -1.768 1.00 92.81 175 ASN A N 1
ATOM 1326 C CA . ASN A 1 175 ? -13.650 -3.281 -2.950 1.00 92.81 175 ASN A CA 1
ATOM 1327 C C . ASN A 1 175 ? -13.048 -2.353 -4.026 1.00 92.81 175 ASN A C 1
ATOM 1329 O O . ASN A 1 175 ? -13.668 -2.161 -5.075 1.00 92.81 175 ASN A O 1
ATOM 1333 N N . ALA A 1 176 ? -11.846 -1.808 -3.806 1.00 90.50 176 ALA A N 1
ATOM 1334 C CA . ALA A 1 176 ? -11.205 -0.808 -4.660 1.00 90.50 176 ALA A CA 1
ATOM 1335 C C . ALA A 1 176 ? -11.014 -1.331 -6.087 1.00 90.50 176 ALA A C 1
ATOM 1337 O O . ALA A 1 176 ? -10.356 -2.356 -6.230 1.00 90.50 176 ALA A O 1
ATOM 1338 N N . PRO A 1 177 ? -11.546 -0.719 -7.156 1.00 88.00 177 PRO A N 1
ATOM 1339 C CA . PRO A 1 177 ? -11.466 -1.277 -8.508 1.00 88.00 177 PRO A CA 1
ATOM 1340 C C . PRO A 1 177 ? -10.016 -1.449 -8.985 1.00 88.00 177 PRO A C 1
ATOM 1342 O O . PRO A 1 177 ? -9.143 -0.653 -8.655 1.00 88.00 177 PRO A O 1
ATOM 1345 N N . LEU A 1 178 ? -9.762 -2.482 -9.795 1.00 84.88 178 LEU A N 1
ATOM 1346 C CA . LEU A 1 178 ? -8.466 -2.610 -10.461 1.00 84.88 178 LEU A CA 1
ATOM 1347 C C . LEU A 1 178 ? -8.370 -1.578 -11.599 1.00 84.88 178 LEU A C 1
ATOM 1349 O O . LEU A 1 178 ? -9.372 -1.368 -12.293 1.00 84.88 178 LEU A O 1
ATOM 1353 N N . PRO A 1 179 ? -7.196 -0.962 -11.814 1.00 81.12 179 PRO A N 1
ATOM 1354 C CA . PRO A 1 179 ? -6.974 -0.091 -12.962 1.00 81.12 179 PRO A CA 1
ATOM 1355 C C . PRO A 1 179 ? -7.142 -0.879 -14.275 1.00 81.12 179 PRO A C 1
ATOM 1357 O O . PRO A 1 179 ? -6.825 -2.072 -14.329 1.00 81.12 179 PRO A O 1
ATOM 1360 N N . GLN A 1 180 ? -7.703 -0.219 -15.297 1.00 65.50 180 GLN A N 1
ATOM 1361 C CA . GLN A 1 180 ? -7.938 -0.780 -16.639 1.00 65.50 180 GLN A CA 1
ATOM 1362 C C . GLN A 1 180 ? -6.724 -0.628 -17.549 1.00 65.50 180 GLN A C 1
ATOM 1364 O O . GLN A 1 180 ? -6.045 0.416 -17.439 1.00 65.50 180 GLN A O 1
#

Sequence (180 aa):
MSKEPSRVDAGVPAGGQFAKTAHSDTVPTLDVAAEKTATEQFAAYLESEAVISRHREQAEALDKVHQIKSLRCLSAAILAKHPDAATLEITENEDGENQYDLISVTAADGTVLEGEDIDEDWGEELAFDDGPDLQGLLYALDLKDDAWAAGVAEFDGKDRRYTRRATIDLKAAVNAPLPQ

Secondary structure (DSSP, 8-state):
---PPPPP--PPP------------------------HHHHHHHHHHHHHHHHHHHHHHHHHHHHHHHHHHHHHHHHHHHH-TTEEEEEEEE-TTSS--EEEEEEEETTS-EEEETTT-TTHHHHTS-TT---HHHHHTTS-SS-GGGGTTTEEEE--STTS--EEEEEHHHHHHPPPP-